Protein AF-A0A6J8EME3-F1 (afdb_monomer)

Radius of gyration: 29.92 Å; Cα contacts (8 Å, |Δi|>4): 140; chains: 1; bounding box: 92×55×67 Å

Mean predicted aligned error: 16.04 Å

Solvent-accessible surface area (backbone atoms only — not comparable to full-atom values): 11624 Å² total; per-residue (Å²): 144,88,86,80,84,73,66,69,69,57,64,60,58,58,58,66,70,72,50,84,81,41,83,41,56,38,30,23,60,84,40,79,46,78,47,43,47,59,43,42,47,61,47,79,86,15,49,56,18,30,46,78,73,58,79,38,86,67,51,58,46,100,86,68,34,40,42,41,97,45,68,35,76,58,42,53,51,56,55,46,24,47,70,69,75,43,95,74,72,64,90,84,68,77,63,54,66,60,45,32,54,51,24,56,72,39,53,33,66,70,55,31,54,54,46,50,52,52,53,54,50,53,53,52,64,69,68,52,79,79,79,81,80,71,94,82,85,80,90,78,85,90,87,87,88,81,90,79,90,87,87,86,88,79,91,83,88,77,72,54,102,81,69,61,84,85,77,81,88,77,81,83,86,87,82,86,133

Nearest PDB structures (foldseek):
  6ocr-assembly2_H  TM=9.524E-01  e=7.075E-11  Homo sapiens
  6m8r-assembly2_D  TM=9.315E-01  e=9.733E-11  Homo sapiens
  4yy8-assembly2_B  TM=9.183E-01 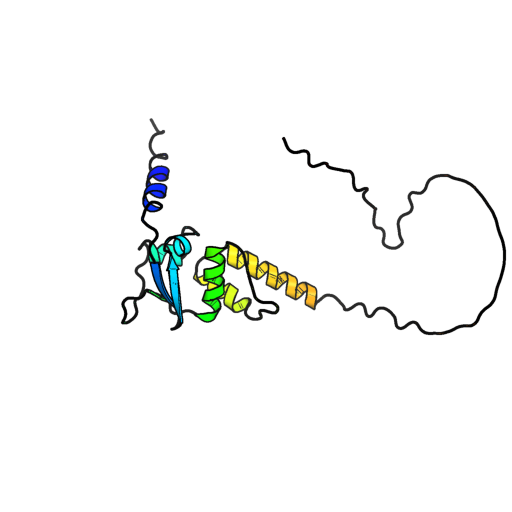 e=3.464E-09  Plasmodium falciparum
  4zgc-assembly1_B  TM=9.116E-01  e=1.410E-08  Plasmodium falciparum
  8i79-assembly1_I  TM=8.525E-01  e=5.700E-07  Mus musculus

Sequence (177 aa):
MFAIHVEINKCNIWREMVMADRVVKLNVGGVLYTTSKSTLTSIPQCYLCQLVTGAIRPLRDERGTIFIDRDGHVFRYVLNYLRSKKLTLPQGYKELAMLKEEAEYYDLCQLVFNVEKVLKSRRRNRNKPRNKGGQNQRVAPSNALSRSLGSDMNSLALCDENGSVIFEDDSSDYFYD

InterPro domains:
  IPR000210 BTB/POZ domain [SM00225] (22-123)
  IPR003131 Potassium channel tetramerisation-type BTB domain [PF02214] (24-111)
  IPR011333 SKP1/BTB/POZ domain superfamily [G3DSA:3.30.710.10] (17-125)
  IPR011333 SKP1/BTB/POZ domain superfamily [SSF54695] (22-124)

pLDDT: mean 77.11, std 23.2, range [34.81, 98.5]

Structure (mmCIF, N/CA/C/O backbone):
data_AF-A0A6J8EME3-F1
#
_entry.id   AF-A0A6J8EME3-F1
#
loop_
_atom_site.group_PDB
_atom_site.id
_atom_site.type_symbol
_atom_site.label_atom_id
_atom_site.label_alt_id
_atom_site.label_comp_id
_atom_site.label_asym_id
_atom_site.label_entity_id
_atom_site.label_seq_id
_atom_site.pdbx_PDB_ins_code
_atom_site.Cartn_x
_atom_site.Cartn_y
_atom_site.Cartn_z
_atom_site.occupancy
_atom_site.B_iso_or_equiv
_atom_site.auth_seq_id
_atom_site.auth_comp_id
_atom_site.auth_asym_id
_atom_site.auth_atom_id
_atom_site.pdbx_PDB_model_num
ATOM 1 N N . MET A 1 1 ? 39.614 19.532 8.778 1.00 44.75 1 MET A N 1
ATOM 2 C CA . MET A 1 1 ? 39.352 19.099 7.387 1.00 44.75 1 MET A CA 1
ATOM 3 C C . MET A 1 1 ? 38.244 18.032 7.368 1.00 44.75 1 MET A C 1
ATOM 5 O O . MET A 1 1 ? 38.469 16.925 6.914 1.00 44.75 1 MET A O 1
ATOM 9 N N . PHE A 1 2 ? 37.047 18.343 7.890 1.00 47.44 2 PHE A N 1
ATOM 10 C CA . PHE A 1 2 ? 35.903 17.409 7.956 1.00 47.44 2 PHE A CA 1
ATOM 11 C C . PHE A 1 2 ? 34.578 18.168 7.791 1.00 47.44 2 PHE A C 1
ATOM 13 O O . PHE A 1 2 ? 33.774 18.243 8.712 1.00 47.44 2 PHE A O 1
ATOM 20 N N . ALA A 1 3 ? 34.369 18.793 6.632 1.00 48.81 3 ALA A N 1
ATOM 21 C CA . ALA A 1 3 ? 33.120 19.505 6.343 1.00 48.81 3 ALA A CA 1
ATOM 22 C C . ALA A 1 3 ? 32.701 19.409 4.866 1.00 48.81 3 ALA A C 1
ATOM 24 O O . ALA A 1 3 ? 32.118 20.341 4.334 1.00 48.81 3 ALA A O 1
ATOM 25 N N . ILE A 1 4 ? 33.023 18.304 4.177 1.00 48.56 4 ILE A N 1
ATOM 26 C CA . ILE A 1 4 ? 32.677 18.145 2.747 1.00 48.56 4 ILE A CA 1
ATOM 27 C C . ILE A 1 4 ? 32.015 16.800 2.413 1.00 48.56 4 ILE A C 1
ATOM 29 O O . ILE A 1 4 ? 31.859 16.464 1.246 1.00 48.56 4 ILE A O 1
ATOM 33 N N . HIS A 1 5 ? 31.608 16.009 3.414 1.00 43.91 5 HIS A N 1
ATOM 34 C CA . HIS A 1 5 ? 31.104 14.646 3.169 1.00 43.91 5 HIS A CA 1
ATOM 35 C C . HIS A 1 5 ? 29.620 14.413 3.494 1.00 43.91 5 HIS A C 1
ATOM 37 O O . HIS A 1 5 ? 29.153 13.284 3.401 1.00 43.91 5 HIS A O 1
ATOM 43 N N . VAL A 1 6 ? 28.852 15.455 3.843 1.00 48.75 6 VAL A N 1
ATOM 44 C CA . VAL A 1 6 ? 27.413 15.311 4.174 1.00 48.75 6 VAL A CA 1
ATOM 45 C C . VAL A 1 6 ? 26.489 16.008 3.162 1.00 48.75 6 VAL A C 1
ATOM 47 O O . VAL A 1 6 ? 25.288 15.754 3.137 1.00 48.75 6 VAL A O 1
ATOM 50 N N . GLU A 1 7 ? 27.025 16.825 2.252 1.00 47.66 7 GLU A N 1
ATOM 51 C CA . GLU A 1 7 ? 26.202 17.642 1.344 1.00 47.66 7 GLU A CA 1
ATOM 52 C C . GLU A 1 7 ? 25.928 16.978 -0.020 1.00 47.66 7 GLU A C 1
ATOM 54 O O . GLU A 1 7 ? 24.930 17.270 -0.678 1.00 47.66 7 GLU A O 1
ATOM 59 N N . ILE A 1 8 ? 26.734 15.981 -0.402 1.00 49.03 8 ILE A N 1
ATOM 60 C CA . ILE A 1 8 ? 26.589 15.252 -1.677 1.00 49.03 8 ILE A CA 1
ATOM 61 C C . ILE A 1 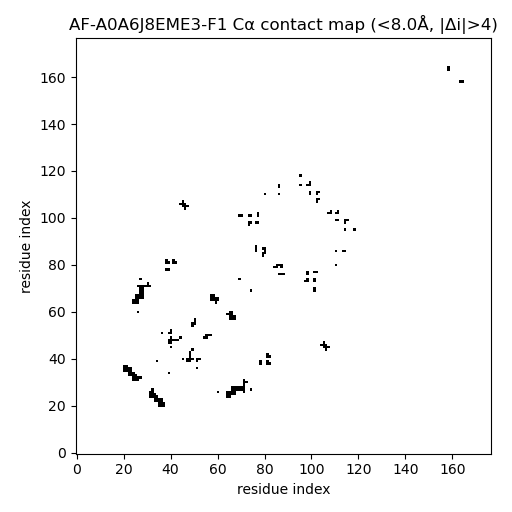8 ? 25.363 14.310 -1.666 1.00 49.03 8 ILE A C 1
ATOM 63 O O . ILE A 1 8 ? 24.787 14.020 -2.716 1.00 49.03 8 ILE A O 1
ATOM 67 N N . ASN A 1 9 ? 24.876 13.905 -0.487 1.00 49.88 9 ASN A N 1
ATOM 68 C CA . ASN A 1 9 ? 23.737 12.985 -0.371 1.00 49.88 9 ASN A CA 1
ATOM 69 C C . ASN A 1 9 ? 22.363 13.654 -0.505 1.00 49.88 9 ASN A C 1
ATOM 71 O O . ASN A 1 9 ? 21.383 12.953 -0.738 1.00 49.88 9 ASN A O 1
ATOM 75 N N . LYS A 1 10 ? 22.255 14.987 -0.408 1.00 49.38 10 LYS A N 1
ATOM 76 C CA . LYS A 1 10 ? 20.975 15.668 -0.666 1.00 49.38 10 LYS A CA 1
ATOM 77 C C . LYS A 1 10 ? 20.725 15.820 -2.168 1.00 49.38 10 LYS A C 1
ATOM 79 O O . LYS A 1 10 ? 19.632 15.504 -2.619 1.00 49.38 10 LYS A O 1
ATOM 84 N N . CYS A 1 11 ? 21.727 16.205 -2.961 1.00 45.84 11 CYS A N 1
ATOM 85 C CA . CYS A 1 11 ? 21.552 16.493 -4.395 1.00 45.84 11 CYS A CA 1
ATOM 86 C C . CYS A 1 11 ? 21.270 15.264 -5.281 1.00 45.84 11 CYS A C 1
ATOM 88 O O . CYS A 1 11 ? 20.648 15.411 -6.334 1.00 45.84 11 CYS A O 1
ATOM 90 N N . ASN A 1 12 ? 21.658 14.055 -4.864 1.00 48.81 12 ASN A N 1
ATOM 91 C CA . ASN A 1 12 ? 21.367 12.831 -5.624 1.00 48.81 12 ASN A CA 1
ATOM 92 C C . ASN A 1 12 ? 19.961 12.264 -5.364 1.00 48.81 12 ASN A C 1
ATOM 94 O O . ASN A 1 12 ? 19.427 11.575 -6.227 1.00 48.81 12 ASN A O 1
ATOM 98 N N . ILE A 1 13 ? 19.321 12.612 -4.240 1.00 55.09 13 ILE A N 1
ATOM 99 C CA . ILE A 1 13 ? 17.943 12.189 -3.934 1.00 55.09 13 ILE A CA 1
ATOM 100 C C . ILE A 1 13 ? 16.937 12.954 -4.810 1.00 55.09 13 ILE A C 1
ATOM 102 O O . ILE A 1 13 ? 16.020 12.357 -5.372 1.00 55.09 13 ILE A O 1
ATOM 106 N N . TRP A 1 14 ? 17.141 14.261 -5.014 1.00 50.84 14 TRP A N 1
ATOM 107 C CA . TRP A 1 14 ? 16.269 15.056 -5.890 1.00 50.84 14 TRP A CA 1
ATOM 108 C C . TRP A 1 14 ? 16.436 14.700 -7.374 1.00 50.84 14 TRP A C 1
ATOM 110 O O . TRP A 1 14 ? 15.480 14.811 -8.134 1.00 50.84 14 TRP A O 1
ATOM 120 N N . ARG A 1 15 ? 17.616 14.224 -7.800 1.00 48.94 15 ARG A N 1
ATOM 121 C CA . ARG A 1 15 ? 17.881 13.847 -9.202 1.00 48.94 15 ARG A CA 1
ATOM 122 C C . ARG A 1 15 ? 17.091 12.623 -9.669 1.00 48.94 15 ARG A C 1
ATOM 124 O O . ARG A 1 15 ? 16.778 12.530 -10.850 1.00 48.94 15 ARG A O 1
ATOM 131 N N . GLU A 1 16 ? 16.723 11.721 -8.763 1.00 51.88 16 GLU A N 1
ATOM 132 C CA . GLU A 1 16 ? 15.891 10.557 -9.094 1.00 51.88 16 GLU A CA 1
ATOM 133 C C . GLU A 1 16 ? 14.382 10.876 -9.067 1.00 51.88 16 GLU A C 1
ATOM 135 O O . GLU A 1 16 ? 13.588 10.212 -9.739 1.00 51.88 16 GLU A O 1
ATOM 140 N N . MET A 1 17 ? 13.989 11.942 -8.356 1.00 53.59 17 MET A N 1
ATOM 141 C CA . MET A 1 17 ? 12.617 12.473 -8.321 1.00 53.59 17 MET A CA 1
ATOM 142 C C . MET A 1 17 ? 12.236 13.264 -9.587 1.00 53.59 17 MET A C 1
ATOM 144 O O . MET A 1 17 ? 11.051 13.504 -9.802 1.00 53.59 17 MET A O 1
ATOM 148 N N . VAL A 1 18 ? 13.199 13.611 -10.454 1.00 54.97 18 VAL A N 1
ATOM 149 C CA . VAL A 1 18 ? 12.972 14.257 -11.767 1.00 54.97 18 VAL A CA 1
ATOM 150 C C . VAL A 1 18 ? 13.111 13.239 -12.911 1.00 54.97 18 VAL A C 1
ATOM 152 O O . VAL A 1 18 ? 13.702 13.502 -13.952 1.00 54.97 18 VAL A O 1
ATOM 155 N N . MET A 1 19 ? 12.586 12.030 -12.724 1.00 57.00 19 MET A N 1
ATOM 156 C CA . MET A 1 19 ? 12.278 11.140 -13.846 1.00 57.00 19 MET A CA 1
ATOM 157 C C . MET A 1 19 ? 10.804 11.313 -14.190 1.00 57.00 19 MET A C 1
ATOM 159 O O . MET A 1 19 ? 9.977 11.413 -13.284 1.00 57.00 19 MET A O 1
ATOM 163 N N . ALA A 1 20 ? 10.476 11.341 -15.486 1.00 65.88 20 ALA A N 1
ATOM 164 C CA . ALA A 1 20 ? 9.092 11.386 -15.947 1.00 65.88 20 ALA A CA 1
ATOM 165 C C . ALA A 1 20 ? 8.269 10.325 -15.203 1.00 65.88 20 ALA A C 1
ATOM 167 O O . ALA A 1 20 ? 8.634 9.143 -15.180 1.00 65.88 20 ALA A O 1
ATOM 168 N N . ASP A 1 21 ? 7.198 10.766 -14.542 1.00 86.31 21 ASP A N 1
ATOM 169 C CA . ASP A 1 21 ? 6.367 9.870 -13.756 1.00 86.31 21 ASP A CA 1
ATOM 170 C C . ASP A 1 21 ? 5.757 8.822 -14.686 1.00 86.31 21 ASP A C 1
ATOM 172 O O . ASP A 1 21 ? 5.055 9.141 -15.647 1.00 86.31 21 ASP A O 1
ATOM 176 N N . ARG A 1 22 ? 6.092 7.555 -14.442 1.00 92.00 22 ARG A N 1
ATOM 177 C CA . ARG A 1 22 ? 5.717 6.450 -15.325 1.00 92.00 22 ARG A CA 1
ATOM 178 C C . ARG A 1 22 ? 4.588 5.642 -14.724 1.00 92.00 22 ARG A C 1
ATOM 180 O O . ARG A 1 22 ? 4.547 5.409 -13.514 1.00 92.00 22 ARG A O 1
ATOM 187 N N . VAL A 1 23 ? 3.718 5.148 -15.594 1.00 96.06 23 VAL A N 1
ATOM 188 C CA . VAL A 1 23 ? 2.668 4.207 -15.214 1.00 96.06 23 VAL A CA 1
ATOM 189 C C . VAL A 1 23 ? 3.295 2.860 -14.850 1.00 96.06 23 VAL A C 1
ATOM 191 O O . VAL A 1 23 ? 4.135 2.324 -15.572 1.00 96.06 23 VAL A O 1
ATOM 194 N N . VAL A 1 24 ? 2.870 2.309 -13.718 1.00 96.50 24 VAL A N 1
ATOM 195 C CA . VAL A 1 24 ? 3.261 1.009 -13.178 1.00 96.50 24 VAL A CA 1
ATOM 196 C C . VAL A 1 24 ? 2.007 0.155 -13.030 1.00 96.50 24 VAL A C 1
ATOM 198 O O . VAL A 1 24 ? 0.993 0.598 -12.483 1.00 96.50 24 VAL A O 1
ATOM 201 N N . LYS A 1 25 ? 2.088 -1.085 -13.514 1.00 97.69 25 LYS A N 1
ATOM 202 C CA . LYS A 1 25 ? 1.057 -2.107 -13.334 1.00 97.69 25 LYS A CA 1
ATOM 203 C C . LYS A 1 25 ? 1.486 -3.067 -12.228 1.00 97.69 25 LYS A C 1
ATOM 205 O O . LYS A 1 25 ? 2.653 -3.463 -12.183 1.00 97.69 25 LYS A O 1
ATOM 210 N N . LEU A 1 26 ? 0.544 -3.429 -11.366 1.00 98.25 26 LEU A N 1
ATOM 211 C CA . LEU A 1 26 ? 0.718 -4.382 -10.274 1.00 98.25 26 LEU A CA 1
ATOM 212 C C . LEU A 1 26 ? -0.364 -5.459 -10.380 1.00 98.25 26 LEU A C 1
ATOM 214 O O . LEU A 1 26 ? -1.513 -5.150 -10.692 1.00 98.25 26 LEU A O 1
ATOM 218 N N . ASN A 1 27 ? -0.005 -6.697 -10.084 1.00 98.38 27 ASN A N 1
ATOM 219 C CA . ASN A 1 27 ? -0.909 -7.820 -9.907 1.00 98.38 27 ASN A CA 1
ATOM 220 C C . ASN A 1 27 ? -0.813 -8.260 -8.441 1.00 98.38 27 ASN A C 1
ATOM 222 O O . ASN A 1 27 ? 0.219 -8.778 -8.025 1.00 98.38 27 ASN A O 1
ATOM 226 N N . VAL A 1 28 ? -1.851 -7.989 -7.650 1.00 98.44 28 VAL A N 1
ATOM 227 C CA . VAL A 1 28 ? -1.878 -8.258 -6.205 1.00 98.44 28 VAL A CA 1
ATOM 228 C C . VAL A 1 28 ? -2.893 -9.364 -5.937 1.00 98.44 28 VAL A C 1
ATOM 230 O O . VAL A 1 28 ? -4.097 -9.118 -6.011 1.00 98.44 28 VAL A O 1
ATOM 233 N N . GLY A 1 29 ? -2.416 -10.592 -5.725 1.00 97.06 29 GLY A N 1
ATOM 234 C CA . GLY A 1 29 ? -3.268 -11.767 -5.504 1.00 97.06 29 GLY A CA 1
ATOM 235 C C . GLY A 1 29 ? -4.278 -12.023 -6.630 1.00 97.06 29 GLY A C 1
ATOM 236 O O . GLY A 1 29 ? -5.393 -12.461 -6.367 1.00 97.06 29 GLY A O 1
ATOM 237 N N . GLY A 1 30 ? -3.935 -11.673 -7.876 1.00 96.38 30 GLY A N 1
ATOM 238 C CA . GLY A 1 30 ? -4.822 -11.771 -9.043 1.00 96.38 30 GLY A CA 1
ATOM 239 C C . GLY A 1 30 ? -5.597 -10.489 -9.375 1.00 96.38 30 GLY A C 1
ATOM 240 O O . GLY A 1 30 ? -6.168 -10.388 -10.462 1.00 96.38 30 GLY A O 1
ATOM 241 N N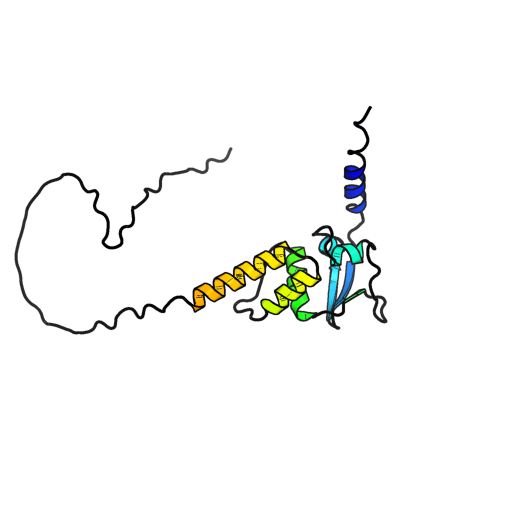 . VAL A 1 31 ? -5.603 -9.482 -8.494 1.00 98.12 31 VAL A N 1
ATOM 242 C CA . VAL A 1 31 ? -6.260 -8.191 -8.747 1.00 98.12 31 VAL A CA 1
ATOM 243 C C . VAL A 1 31 ? -5.283 -7.227 -9.414 1.00 98.12 31 VAL A C 1
ATOM 245 O O . VAL A 1 31 ? -4.225 -6.903 -8.872 1.00 98.12 31 VAL A O 1
ATOM 248 N N . LEU A 1 32 ? -5.654 -6.730 -10.594 1.00 98.12 32 LEU A N 1
ATOM 249 C CA . LEU A 1 32 ? -4.823 -5.806 -11.360 1.00 98.12 32 LEU A CA 1
ATOM 250 C C . LEU A 1 32 ? -5.023 -4.357 -10.914 1.00 98.12 32 LEU A C 1
ATOM 252 O O . LEU A 1 32 ? -6.130 -3.821 -10.927 1.00 98.12 32 LEU A O 1
ATOM 256 N N . TYR A 1 33 ? -3.912 -3.694 -10.618 1.00 98.50 33 TYR A N 1
ATOM 257 C CA . TYR A 1 33 ? -3.841 -2.280 -10.292 1.00 98.50 33 TYR A CA 1
ATOM 258 C C . TYR A 1 33 ? -2.959 -1.539 -11.286 1.00 98.50 33 TYR A C 1
ATOM 260 O O . TYR A 1 33 ? -1.931 -2.034 -11.743 1.00 98.50 33 TYR A O 1
ATOM 268 N N . THR A 1 34 ? -3.353 -0.307 -11.594 1.00 97.88 34 THR A N 1
ATOM 269 C CA . THR A 1 34 ? -2.551 0.630 -12.382 1.00 97.88 34 THR A CA 1
ATOM 270 C C . THR A 1 34 ? -2.381 1.912 -11.580 1.00 97.88 34 THR A C 1
ATOM 272 O O . THR A 1 34 ? -3.343 2.451 -11.028 1.00 97.88 34 THR A O 1
ATOM 275 N N . THR A 1 35 ? -1.144 2.380 -11.461 1.00 97.62 35 THR A N 1
ATOM 276 C CA . THR A 1 35 ? -0.798 3.590 -10.709 1.00 97.62 35 THR A CA 1
ATOM 277 C C . THR A 1 35 ? 0.483 4.213 -11.259 1.00 97.62 35 THR A C 1
ATOM 279 O O . THR A 1 35 ? 1.029 3.727 -12.244 1.00 97.62 35 THR A O 1
ATOM 282 N N . SER A 1 36 ? 0.968 5.291 -10.654 1.00 96.75 36 SER A N 1
ATOM 283 C CA . SER A 1 36 ? 2.227 5.935 -11.021 1.00 96.75 36 SER A CA 1
ATOM 284 C C . SER A 1 36 ? 3.400 5.494 -10.136 1.00 96.75 36 SER A C 1
ATOM 286 O O . SER A 1 36 ? 3.198 5.090 -8.983 1.00 96.75 36 SER A O 1
ATOM 288 N N . LYS A 1 37 ? 4.638 5.601 -10.645 1.00 95.19 37 LYS A N 1
ATOM 289 C CA . LYS A 1 37 ? 5.856 5.391 -9.839 1.00 95.19 37 LYS A CA 1
ATOM 290 C C . LYS A 1 37 ? 5.862 6.357 -8.655 1.00 95.19 37 LYS A C 1
ATOM 292 O O . LYS A 1 37 ? 6.099 5.906 -7.540 1.00 95.19 37 LYS A O 1
ATOM 297 N N . SER A 1 38 ? 5.506 7.625 -8.879 1.00 95.12 38 SER A N 1
ATOM 298 C CA . SER A 1 38 ? 5.423 8.651 -7.831 1.00 95.12 38 SER A CA 1
ATOM 299 C C . SER A 1 38 ? 4.520 8.246 -6.664 1.00 95.12 38 SER A C 1
ATOM 301 O O . SER A 1 38 ? 4.875 8.466 -5.508 1.00 95.12 38 SER A O 1
ATOM 303 N N . THR A 1 39 ? 3.391 7.581 -6.936 1.00 96.50 39 THR A N 1
ATOM 304 C CA . THR A 1 39 ? 2.487 7.081 -5.890 1.00 96.50 39 THR A CA 1
ATOM 305 C C . THR A 1 39 ? 3.160 5.991 -5.058 1.00 96.50 39 THR A C 1
ATOM 307 O O . THR A 1 39 ? 3.085 6.019 -3.831 1.00 96.50 39 THR A O 1
ATOM 310 N N . LEU A 1 40 ? 3.839 5.037 -5.698 1.00 96.69 40 LEU A N 1
ATOM 311 C CA . LEU A 1 40 ? 4.488 3.914 -5.011 1.00 96.69 40 LEU A CA 1
ATOM 312 C C . LEU A 1 40 ? 5.750 4.339 -4.250 1.00 96.69 40 LEU A C 1
ATOM 314 O O . LEU A 1 40 ? 6.072 3.744 -3.228 1.00 96.69 40 LEU A O 1
ATOM 318 N N . THR A 1 41 ? 6.420 5.404 -4.691 1.00 95.31 41 THR A N 1
ATOM 319 C CA . THR A 1 41 ? 7.572 6.009 -4.001 1.00 95.31 41 THR A CA 1
ATOM 320 C C . THR A 1 41 ? 7.186 7.151 -3.064 1.00 95.31 41 THR A C 1
ATOM 322 O O . THR A 1 41 ? 8.056 7.793 -2.484 1.00 95.31 41 THR A O 1
ATOM 325 N N . SER A 1 42 ? 5.891 7.431 -2.902 1.00 94.38 42 SER A N 1
ATOM 326 C CA . SER A 1 42 ? 5.400 8.562 -2.107 1.00 94.38 42 SER A CA 1
ATOM 327 C C . SER A 1 42 ? 5.675 8.424 -0.607 1.00 94.38 42 SER A C 1
ATOM 329 O O . SER A 1 42 ? 5.451 9.372 0.146 1.00 94.38 42 SER A O 1
ATOM 331 N N . ILE A 1 43 ? 6.066 7.234 -0.151 1.00 93.25 43 ILE A N 1
ATOM 332 C CA . ILE A 1 43 ? 6.607 6.982 1.182 1.00 93.25 43 ILE A CA 1
ATOM 333 C C . ILE A 1 43 ? 7.979 6.341 0.967 1.00 93.25 43 ILE A C 1
ATOM 335 O O . ILE A 1 43 ? 8.058 5.284 0.332 1.00 93.25 43 ILE A O 1
ATOM 339 N N . PRO A 1 44 ? 9.065 6.974 1.439 1.00 91.81 44 PRO A N 1
ATOM 340 C CA . PRO A 1 44 ? 10.401 6.431 1.262 1.00 91.81 44 PRO A CA 1
ATOM 341 C C . PRO A 1 44 ? 10.535 5.110 2.021 1.00 91.81 44 PRO A C 1
ATOM 343 O O . PRO A 1 44 ? 9.902 4.918 3.055 1.00 91.81 44 PRO A O 1
ATOM 346 N N . GLN A 1 45 ? 11.368 4.212 1.495 1.00 89.44 45 GLN A N 1
ATOM 347 C CA . GLN A 1 45 ? 11.748 2.941 2.128 1.00 89.44 45 GLN A CA 1
ATOM 348 C C . GLN A 1 45 ? 10.619 1.926 2.377 1.00 89.44 45 GLN A C 1
ATOM 350 O O . GLN A 1 45 ? 10.928 0.801 2.753 1.00 89.44 45 GLN A O 1
ATOM 355 N N . CYS A 1 46 ? 9.349 2.239 2.102 1.00 95.44 46 CYS A N 1
ATOM 356 C CA . CYS A 1 46 ? 8.294 1.225 2.133 1.00 95.44 46 CYS A CA 1
ATOM 357 C C . CYS A 1 46 ? 8.546 0.132 1.079 1.00 95.44 46 CYS A C 1
ATOM 359 O O . CYS A 1 46 ? 9.192 0.382 0.054 1.00 95.44 46 CYS A O 1
ATOM 361 N N . TYR A 1 47 ? 8.002 -1.066 1.291 1.00 97.00 47 TYR A N 1
ATOM 362 C CA . TYR A 1 47 ? 8.199 -2.212 0.397 1.00 97.00 47 TYR A CA 1
ATOM 363 C C . TYR A 1 47 ? 7.897 -1.878 -1.074 1.00 97.00 47 TYR A C 1
ATOM 365 O O . TYR A 1 47 ? 8.693 -2.149 -1.973 1.00 97.00 47 TYR A O 1
ATOM 373 N N . LEU A 1 48 ? 6.775 -1.195 -1.328 1.00 97.12 48 LEU A N 1
ATOM 374 C CA . LEU A 1 48 ? 6.353 -0.814 -2.681 1.00 97.12 48 LEU A CA 1
ATOM 375 C C . LEU A 1 48 ? 7.330 0.153 -3.357 1.00 97.12 48 LEU A C 1
ATOM 377 O O . LEU A 1 48 ? 7.546 0.054 -4.565 1.00 97.12 48 LEU A O 1
ATOM 381 N N . CYS A 1 49 ? 7.941 1.055 -2.586 1.00 95.38 49 CYS A N 1
ATOM 382 C CA . CYS A 1 49 ? 8.991 1.942 -3.070 1.00 95.38 49 CYS A CA 1
ATOM 383 C C . CYS A 1 49 ? 10.208 1.119 -3.506 1.00 95.38 49 CYS A C 1
ATOM 385 O O . CYS A 1 49 ? 10.673 1.268 -4.635 1.00 95.38 49 CYS A O 1
ATOM 387 N N . GLN A 1 50 ? 10.650 0.179 -2.665 1.00 95.38 50 GLN A N 1
ATOM 388 C CA . GLN A 1 50 ? 11.793 -0.693 -2.949 1.00 95.38 50 GLN A CA 1
ATOM 389 C C . GLN A 1 50 ? 11.593 -1.551 -4.210 1.00 95.38 50 GLN A C 1
ATOM 391 O O . GLN A 1 50 ? 12.538 -1.740 -4.982 1.00 95.38 50 GLN A O 1
ATOM 396 N N . LEU A 1 51 ? 10.364 -2.017 -4.471 1.00 95.12 51 LEU A N 1
ATOM 397 C CA . LEU A 1 51 ? 10.037 -2.764 -5.691 1.00 95.12 51 LEU A CA 1
ATOM 398 C C . LEU A 1 51 ? 10.212 -1.930 -6.968 1.00 95.12 51 LEU A C 1
ATOM 400 O O . LEU A 1 51 ? 10.661 -2.448 -7.991 1.00 95.12 51 LEU A O 1
ATOM 404 N N . VAL A 1 52 ? 9.837 -0.646 -6.944 1.00 93.94 52 VAL A N 1
ATOM 405 C CA . VAL A 1 52 ? 9.849 0.207 -8.148 1.00 93.94 52 VAL A CA 1
ATOM 406 C C . VAL A 1 52 ? 11.139 0.998 -8.341 1.00 93.94 52 VAL A C 1
ATOM 408 O O . VAL A 1 52 ? 11.395 1.466 -9.458 1.00 93.94 52 VAL A O 1
ATOM 411 N N . THR A 1 53 ? 11.941 1.156 -7.286 1.00 91.25 53 THR A N 1
ATOM 412 C CA . THR A 1 53 ? 13.318 1.669 -7.354 1.00 91.25 53 THR A CA 1
ATOM 413 C C . THR A 1 53 ? 14.321 0.572 -7.707 1.00 91.25 53 THR A C 1
ATOM 415 O O . THR A 1 53 ? 15.427 0.877 -8.133 1.00 91.25 53 THR A O 1
ATOM 418 N N . GLY A 1 54 ? 13.926 -0.702 -7.606 1.00 90.81 54 GLY A N 1
ATOM 419 C CA . GLY A 1 54 ? 14.779 -1.845 -7.928 1.00 90.81 54 GLY A CA 1
ATOM 420 C C . GLY A 1 54 ? 15.715 -2.257 -6.792 1.00 90.81 54 GLY A C 1
ATOM 421 O O . GLY A 1 54 ? 16.601 -3.078 -7.017 1.00 90.81 54 GLY A O 1
ATOM 422 N N . ALA A 1 55 ? 15.506 -1.728 -5.582 1.00 91.62 55 ALA A N 1
ATOM 423 C CA . ALA A 1 55 ? 16.209 -2.177 -4.381 1.00 91.62 55 ALA A CA 1
ATOM 424 C C . ALA A 1 55 ? 15.899 -3.651 -4.062 1.00 91.62 55 ALA A C 1
ATOM 426 O O . ALA A 1 55 ? 16.770 -4.386 -3.604 1.00 91.62 55 ALA A O 1
ATOM 427 N N . ILE A 1 56 ? 14.677 -4.097 -4.369 1.00 93.38 56 ILE A N 1
ATOM 428 C CA . ILE A 1 56 ? 14.258 -5.500 -4.305 1.00 93.38 56 ILE A CA 1
ATOM 429 C C . ILE A 1 56 ? 13.842 -5.947 -5.707 1.00 93.38 56 ILE A C 1
ATOM 431 O O . ILE A 1 56 ? 13.165 -5.211 -6.428 1.00 93.38 56 ILE A O 1
ATOM 435 N N . ARG A 1 57 ? 14.220 -7.169 -6.103 1.00 94.06 57 ARG A N 1
ATOM 436 C CA . ARG A 1 57 ? 13.757 -7.772 -7.361 1.00 94.06 57 ARG A CA 1
ATOM 437 C C . ARG A 1 57 ? 12.321 -8.301 -7.190 1.00 94.06 57 ARG A C 1
ATOM 439 O O . ARG A 1 57 ? 12.140 -9.237 -6.414 1.00 94.06 57 ARG A O 1
ATOM 446 N N . PRO A 1 58 ? 11.311 -7.748 -7.893 1.00 95.00 58 PRO A N 1
ATOM 447 C CA . PRO A 1 58 ? 9.938 -8.237 -7.803 1.00 95.00 58 PRO A CA 1
ATOM 448 C C . PRO A 1 58 ? 9.761 -9.565 -8.545 1.00 95.00 58 PRO A C 1
ATOM 450 O O . PRO A 1 58 ? 10.380 -9.783 -9.592 1.00 95.00 58 PRO A O 1
ATOM 453 N N . LEU A 1 59 ? 8.828 -10.391 -8.068 1.00 96.38 59 LEU A N 1
ATOM 454 C CA . LEU A 1 59 ? 8.223 -11.428 -8.902 1.00 96.38 59 LEU A CA 1
ATOM 455 C C . LEU A 1 59 ? 7.421 -10.774 -10.030 1.00 96.38 59 LEU A C 1
ATOM 457 O O . LEU A 1 59 ? 6.938 -9.644 -9.903 1.00 96.38 59 LEU A O 1
ATOM 461 N N . ARG A 1 60 ? 7.288 -11.480 -11.151 1.00 96.69 60 ARG A N 1
ATOM 462 C CA . ARG A 1 60 ? 6.493 -11.028 -12.292 1.00 96.69 60 ARG A CA 1
ATOM 463 C C . ARG A 1 60 ? 5.553 -12.130 -12.742 1.00 96.69 60 ARG A C 1
ATOM 465 O O . ARG A 1 60 ? 5.929 -13.296 -12.706 1.00 96.69 60 ARG A O 1
ATOM 472 N N . ASP A 1 61 ? 4.354 -11.743 -13.154 1.00 94.69 61 ASP A N 1
ATOM 473 C CA . ASP A 1 61 ? 3.415 -12.662 -13.793 1.00 94.69 61 ASP A CA 1
ATOM 474 C C . ASP A 1 61 ? 3.794 -12.932 -15.261 1.00 94.69 61 ASP A C 1
ATOM 476 O O . ASP A 1 61 ? 4.747 -12.359 -15.797 1.00 94.69 61 ASP A O 1
ATOM 480 N N . GLU A 1 62 ? 3.020 -13.785 -15.934 1.00 94.19 62 GLU A N 1
ATOM 481 C CA . GLU A 1 62 ? 3.205 -14.149 -17.350 1.00 94.19 62 GLU A CA 1
ATOM 482 C C . GLU A 1 62 ? 3.200 -12.940 -18.302 1.00 94.19 62 GLU A C 1
ATOM 484 O O . GLU A 1 62 ? 3.729 -13.005 -19.409 1.00 94.19 62 GLU A O 1
ATOM 489 N N . ARG A 1 63 ? 2.620 -11.812 -17.875 1.00 93.12 63 ARG A N 1
ATOM 490 C CA . ARG A 1 63 ? 2.539 -10.563 -18.645 1.00 93.12 63 ARG A CA 1
ATOM 491 C C . ARG A 1 63 ? 3.687 -9.604 -18.323 1.00 93.12 63 ARG A C 1
ATOM 493 O O . ARG A 1 63 ? 3.694 -8.473 -18.808 1.00 93.12 63 ARG A O 1
ATOM 500 N N . GLY A 1 64 ? 4.633 -10.015 -17.478 1.00 94.56 64 GLY A N 1
ATOM 501 C CA . GLY A 1 64 ? 5.738 -9.187 -17.003 1.00 94.56 64 GLY A CA 1
ATOM 502 C C . GLY A 1 64 ? 5.328 -8.130 -15.970 1.00 94.56 64 GLY A C 1
ATOM 503 O O . GLY A 1 64 ? 6.142 -7.262 -15.632 1.00 94.56 64 GLY A O 1
ATOM 504 N N . THR A 1 65 ? 4.097 -8.179 -15.457 1.00 96.19 65 THR A N 1
ATOM 505 C CA . THR A 1 65 ? 3.578 -7.249 -14.444 1.00 96.19 65 THR A CA 1
ATOM 506 C C . THR A 1 65 ? 4.147 -7.615 -13.080 1.00 96.19 65 THR A C 1
ATOM 508 O O . THR A 1 65 ? 4.300 -8.794 -12.787 1.00 96.19 65 THR A O 1
ATOM 511 N N . ILE A 1 66 ? 4.464 -6.625 -12.237 1.00 97.75 66 ILE A N 1
ATOM 512 C CA . ILE A 1 66 ? 4.933 -6.887 -10.866 1.00 97.75 66 ILE A CA 1
ATOM 513 C C . ILE A 1 66 ? 3.854 -7.674 -10.123 1.00 97.75 66 ILE A C 1
ATOM 515 O O . ILE A 1 66 ? 2.725 -7.198 -10.018 1.00 97.75 66 ILE A O 1
ATOM 519 N N . PHE A 1 67 ? 4.213 -8.845 -9.609 1.00 98.25 67 PHE A N 1
ATOM 520 C CA . PHE A 1 67 ? 3.320 -9.722 -8.868 1.00 98.25 67 PHE A CA 1
ATOM 521 C C . PHE A 1 67 ? 3.597 -9.639 -7.366 1.00 98.25 67 PHE A C 1
ATOM 523 O O . PHE A 1 67 ? 4.750 -9.666 -6.933 1.00 98.25 67 PHE A O 1
ATOM 530 N N . ILE A 1 68 ? 2.526 -9.536 -6.585 1.00 98.19 68 ILE A N 1
ATOM 531 C CA . ILE A 1 68 ? 2.538 -9.497 -5.127 1.00 98.19 68 ILE A CA 1
ATOM 532 C C . ILE A 1 68 ? 1.524 -10.529 -4.633 1.00 98.19 68 ILE A C 1
ATOM 534 O O . ILE A 1 68 ? 0.335 -10.428 -4.930 1.00 98.19 68 ILE A O 1
ATOM 538 N N . ASP A 1 69 ? 1.990 -11.498 -3.854 1.00 97.56 69 ASP A N 1
ATOM 539 C CA . ASP A 1 69 ? 1.161 -12.572 -3.303 1.00 97.56 69 ASP A CA 1
ATOM 540 C C . ASP A 1 69 ? 0.450 -12.120 -2.014 1.00 97.56 69 ASP A C 1
ATOM 542 O O . ASP A 1 69 ? 0.805 -12.527 -0.909 1.00 97.56 69 ASP A O 1
ATOM 546 N N . ARG A 1 70 ? -0.478 -11.161 -2.147 1.00 98.25 70 ARG A N 1
ATOM 547 C CA . ARG A 1 70 ? -1.241 -10.532 -1.049 1.00 98.25 70 ARG A CA 1
ATOM 548 C C . ARG A 1 70 ? -2.696 -10.281 -1.439 1.00 98.25 70 ARG A C 1
ATOM 550 O O . ARG A 1 70 ? -3.062 -10.417 -2.605 1.00 98.25 70 ARG A O 1
ATOM 557 N N . ASP A 1 71 ? -3.524 -9.872 -0.477 1.00 97.75 71 ASP A N 1
ATOM 558 C CA . ASP A 1 71 ? -4.940 -9.587 -0.715 1.00 97.75 71 ASP A CA 1
ATOM 559 C C . ASP A 1 71 ? -5.137 -8.328 -1.577 1.00 97.75 71 ASP A C 1
ATOM 561 O O . ASP A 1 71 ? -4.970 -7.180 -1.144 1.00 97.75 71 ASP A O 1
ATOM 565 N N . GLY A 1 72 ? -5.552 -8.554 -2.821 1.00 97.44 72 GLY A N 1
ATOM 566 C CA . GLY A 1 72 ? -5.810 -7.491 -3.774 1.00 97.44 72 GLY A CA 1
ATOM 567 C C . GLY A 1 72 ? -6.971 -6.570 -3.399 1.00 97.44 72 GLY A C 1
ATOM 568 O O . GLY A 1 72 ? -6.932 -5.401 -3.764 1.00 97.44 72 GLY A O 1
ATOM 569 N N . HIS A 1 73 ? -7.993 -7.007 -2.663 1.00 97.19 73 HIS A N 1
ATOM 570 C CA . HIS A 1 73 ? -9.135 -6.155 -2.304 1.00 97.19 73 HIS A CA 1
ATOM 571 C C . HIS A 1 73 ? -8.773 -5.165 -1.197 1.00 97.19 73 HIS A C 1
ATOM 573 O O . HIS A 1 73 ? -9.118 -3.978 -1.280 1.00 97.19 73 HIS A O 1
ATOM 579 N N . VAL A 1 74 ? -8.030 -5.625 -0.190 1.00 97.62 74 VAL A N 1
ATOM 580 C CA . VAL A 1 74 ? -7.535 -4.779 0.903 1.00 97.62 74 VAL A CA 1
ATOM 581 C C . VAL A 1 74 ? -6.479 -3.794 0.392 1.00 97.62 74 VAL A C 1
ATOM 583 O O . VAL A 1 74 ? -6.475 -2.625 0.799 1.00 97.62 74 VAL A O 1
ATOM 586 N N . PHE A 1 75 ? -5.659 -4.205 -0.583 1.00 98.38 75 PHE A N 1
ATOM 587 C CA . PHE A 1 75 ? -4.647 -3.353 -1.215 1.00 98.38 75 PHE A CA 1
ATOM 588 C C . PHE A 1 75 ? -5.205 -2.037 -1.773 1.00 98.38 75 PHE A C 1
ATOM 590 O O . PHE A 1 75 ? -4.512 -1.018 -1.777 1.00 98.38 75 PHE A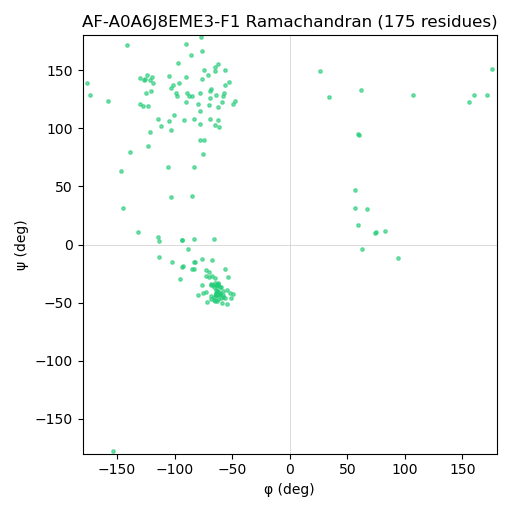 O 1
ATOM 597 N N . ARG A 1 76 ? -6.482 -1.994 -2.175 1.00 97.88 76 ARG A N 1
ATOM 598 C CA . ARG A 1 76 ? -7.142 -0.756 -2.618 1.00 97.88 76 ARG A CA 1
ATOM 599 C C . ARG A 1 76 ? -6.987 0.383 -1.607 1.00 97.88 76 ARG A C 1
ATOM 601 O O . ARG A 1 76 ? -6.751 1.528 -1.995 1.00 97.88 76 ARG A O 1
ATOM 608 N N . TYR A 1 77 ? -7.124 0.085 -0.317 1.00 98.19 77 TYR A N 1
ATOM 609 C CA . TYR A 1 77 ? -7.029 1.087 0.744 1.00 98.19 77 TYR A CA 1
ATOM 610 C C . TYR A 1 77 ? -5.582 1.492 1.014 1.00 98.19 77 TYR A C 1
ATOM 612 O O . TYR A 1 77 ? -5.323 2.671 1.253 1.00 98.19 77 TYR A O 1
ATOM 620 N N . VAL A 1 78 ? -4.643 0.550 0.891 1.00 98.38 78 VAL A N 1
ATOM 621 C CA . VAL A 1 78 ? -3.201 0.830 0.925 1.00 98.38 78 VAL A CA 1
ATOM 622 C C . VAL A 1 78 ? -2.829 1.802 -0.195 1.00 98.38 78 VAL A C 1
ATOM 624 O O . VAL A 1 78 ? -2.237 2.852 0.053 1.00 98.38 78 VAL A O 1
ATOM 627 N N . LEU A 1 79 ? -3.254 1.517 -1.426 1.00 98.31 79 LEU A N 1
ATOM 628 C CA . LEU A 1 79 ? -2.971 2.365 -2.579 1.00 98.31 79 LEU A CA 1
ATOM 629 C C . LEU A 1 79 ? -3.607 3.756 -2.446 1.00 98.31 79 LEU A C 1
ATOM 631 O O . LEU A 1 79 ? -2.978 4.765 -2.764 1.00 98.31 79 LEU A O 1
ATOM 635 N N . ASN A 1 80 ? -4.836 3.838 -1.934 1.00 98.00 80 ASN A N 1
ATOM 636 C CA . ASN A 1 80 ? -5.488 5.120 -1.669 1.00 98.00 80 ASN A CA 1
ATOM 637 C C . ASN A 1 80 ? -4.778 5.923 -0.573 1.00 98.00 80 ASN A C 1
ATOM 639 O O . ASN A 1 80 ? -4.667 7.143 -0.699 1.00 98.00 80 ASN A O 1
ATOM 643 N N . TYR A 1 81 ? -4.254 5.256 0.458 1.00 98.12 81 TYR A N 1
ATOM 644 C CA . TYR A 1 81 ? -3.435 5.903 1.478 1.00 98.12 81 TYR A CA 1
ATOM 645 C C . TYR A 1 81 ? -2.152 6.492 0.880 1.00 98.12 81 TYR A C 1
ATOM 647 O O . TYR A 1 81 ? -1.799 7.625 1.197 1.00 98.12 81 TYR A O 1
ATOM 655 N N . LEU A 1 82 ? -1.483 5.789 -0.039 1.00 97.06 82 LEU A N 1
ATOM 656 C CA . LEU A 1 82 ? -0.297 6.324 -0.719 1.00 97.06 82 LEU A CA 1
ATOM 657 C C . LEU A 1 82 ? -0.597 7.597 -1.522 1.00 97.06 82 LEU A C 1
ATOM 659 O O . LEU A 1 82 ? 0.225 8.515 -1.512 1.00 97.06 82 LEU A O 1
ATOM 663 N N . ARG A 1 83 ? -1.777 7.671 -2.153 1.00 97.00 83 ARG A N 1
ATOM 664 C CA . ARG A 1 83 ? -2.234 8.828 -2.943 1.00 97.00 83 ARG A CA 1
ATOM 665 C C . ARG A 1 83 ? -2.591 10.040 -2.085 1.00 97.00 83 ARG A C 1
ATOM 667 O O . ARG A 1 83 ? -2.167 11.145 -2.391 1.00 97.00 83 ARG A O 1
ATOM 674 N N . SER A 1 84 ? -3.401 9.846 -1.043 1.00 95.88 84 SER A N 1
ATOM 675 C CA . SER A 1 84 ? -4.008 10.951 -0.281 1.00 95.88 84 SER A CA 1
ATOM 676 C C . SER A 1 84 ? -3.330 11.243 1.056 1.00 95.88 84 SER A C 1
ATOM 678 O O . SER A 1 84 ? -3.605 12.275 1.666 1.00 95.88 84 SER A O 1
ATOM 680 N N . LYS A 1 85 ? -2.497 10.316 1.545 1.00 94.69 85 LYS A N 1
ATOM 681 C CA . LYS A 1 85 ? -1.930 10.284 2.906 1.00 94.69 85 LYS A CA 1
ATOM 682 C C . LYS A 1 85 ? -2.973 10.222 4.022 1.00 94.69 85 LYS A C 1
ATOM 684 O O . LYS A 1 85 ? -2.659 10.474 5.184 1.00 94.69 85 LYS A O 1
ATOM 689 N N . LYS A 1 86 ? -4.216 9.857 3.693 1.00 95.56 86 LYS A N 1
ATOM 690 C CA . LYS A 1 86 ? -5.346 9.787 4.626 1.00 95.56 86 LYS A CA 1
ATOM 691 C C . LYS A 1 86 ? -5.932 8.379 4.660 1.00 95.56 86 LYS A C 1
ATOM 693 O O . LYS A 1 86 ? -6.049 7.711 3.634 1.00 95.56 86 LYS A O 1
ATOM 698 N N . LEU A 1 87 ? -6.321 7.929 5.855 1.00 95.62 87 LEU A N 1
ATOM 699 C CA . LEU A 1 87 ? -7.051 6.674 6.036 1.00 95.62 87 LEU A CA 1
ATOM 700 C C . LEU A 1 87 ? -8.527 6.885 5.669 1.00 95.62 87 LEU A C 1
ATOM 702 O O . LEU A 1 87 ? -9.340 7.257 6.514 1.00 95.62 87 LEU A O 1
ATOM 706 N N . THR A 1 88 ? -8.866 6.664 4.400 1.00 93.44 88 THR A N 1
ATOM 707 C CA . THR A 1 88 ? -10.240 6.778 3.892 1.00 93.44 88 THR A CA 1
ATOM 708 C C . THR A 1 88 ? -10.865 5.396 3.759 1.00 93.44 88 THR A C 1
ATOM 710 O O . THR A 1 88 ? -10.471 4.610 2.898 1.00 93.44 88 THR A O 1
ATOM 713 N N . LEU A 1 89 ? -11.854 5.106 4.605 1.00 94.56 89 LEU A N 1
ATOM 714 C CA . LEU A 1 89 ? -12.557 3.825 4.637 1.00 94.56 89 LEU A CA 1
ATOM 715 C C . LEU A 1 89 ? -14.066 4.030 4.458 1.00 94.56 89 LEU A C 1
ATOM 717 O O . LEU A 1 89 ? -14.601 5.014 4.975 1.00 94.56 89 LEU A O 1
ATOM 721 N N . PRO A 1 90 ? -14.771 3.101 3.786 1.00 94.44 90 PRO A N 1
ATOM 722 C CA . PRO A 1 90 ? -16.225 3.104 3.739 1.00 94.44 90 PRO A CA 1
ATOM 723 C C . PRO A 1 90 ? -16.839 3.074 5.141 1.00 94.44 90 PRO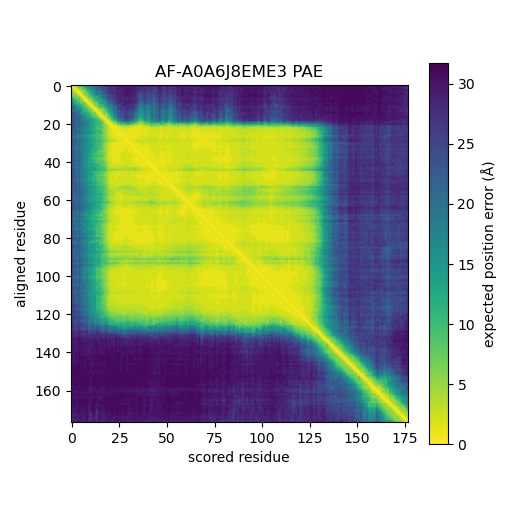 A C 1
ATOM 725 O O . PRO A 1 90 ? -16.280 2.486 6.079 1.00 94.44 90 PRO A O 1
ATOM 728 N N . GLN A 1 91 ? -18.026 3.664 5.282 1.00 89.38 91 GLN A N 1
ATOM 729 C CA . GLN A 1 91 ? -18.777 3.582 6.529 1.00 89.38 91 GLN A CA 1
ATOM 730 C C . GLN A 1 91 ? -19.013 2.112 6.897 1.00 89.38 91 GLN A C 1
ATOM 732 O O . GLN A 1 91 ? -19.423 1.301 6.073 1.00 89.38 91 GLN A O 1
ATOM 737 N N . GLY A 1 92 ? -18.712 1.753 8.146 1.00 87.94 92 GLY A N 1
ATOM 738 C CA . GLY A 1 92 ? -18.893 0.384 8.627 1.00 87.94 92 GLY A CA 1
ATOM 739 C C . GLY A 1 92 ? -17.854 -0.632 8.140 1.00 87.94 92 GLY A C 1
ATOM 740 O O . GLY A 1 92 ? -18.048 -1.817 8.391 1.00 87.94 92 GLY A O 1
ATOM 741 N N . TYR A 1 93 ? -16.745 -0.210 7.514 1.00 93.69 93 TYR A N 1
ATOM 742 C CA . TYR A 1 93 ? -15.669 -1.116 7.087 1.00 93.69 93 TYR A CA 1
ATOM 743 C C . TYR A 1 93 ? -15.233 -2.060 8.219 1.00 93.69 93 TYR A C 1
ATOM 745 O O . TYR A 1 93 ? -14.847 -1.591 9.299 1.00 93.69 93 TYR A O 1
ATOM 753 N N . LYS A 1 94 ? -15.338 -3.377 7.999 1.00 92.56 94 LYS A N 1
ATOM 754 C CA . LYS A 1 94 ? -15.169 -4.411 9.039 1.00 92.56 94 LYS A CA 1
ATOM 755 C C . LYS A 1 94 ? -13.752 -4.988 9.088 1.00 92.56 94 LYS A C 1
ATOM 757 O O . LYS A 1 94 ? -13.278 -5.322 10.169 1.00 92.56 94 LYS A O 1
ATOM 762 N N . GLU A 1 95 ? -13.056 -5.014 7.958 1.00 95.19 95 GLU A N 1
ATOM 763 C CA . GLU A 1 95 ? -11.767 -5.693 7.756 1.00 95.19 95 GLU A CA 1
ATOM 764 C C . GLU A 1 95 ? -10.568 -4.825 8.186 1.00 95.19 95 GLU A C 1
ATOM 766 O O . GLU A 1 95 ? -9.541 -4.745 7.515 1.00 95.19 95 GLU A O 1
ATOM 771 N N . LEU A 1 96 ? -10.692 -4.126 9.320 1.00 96.00 96 LEU A N 1
ATOM 772 C CA . LEU A 1 96 ? -9.604 -3.296 9.856 1.00 96.00 96 LEU A CA 1
ATOM 773 C C . LEU A 1 96 ? -8.385 -4.127 10.270 1.00 96.00 96 LEU A C 1
ATOM 775 O O . LEU A 1 96 ? -7.270 -3.634 10.164 1.00 96.00 96 LEU A O 1
ATOM 779 N N . ALA A 1 97 ? -8.594 -5.356 10.753 1.00 96.31 97 ALA A N 1
ATOM 780 C CA . ALA A 1 97 ? -7.499 -6.252 11.121 1.00 96.31 97 ALA A CA 1
ATOM 781 C C . ALA A 1 97 ? -6.676 -6.652 9.887 1.00 96.31 97 ALA A C 1
ATOM 783 O O . ALA A 1 97 ? -5.470 -6.452 9.884 1.00 96.31 97 ALA A O 1
ATOM 784 N N . MET A 1 98 ? -7.343 -7.067 8.804 1.00 97.62 98 MET A N 1
ATOM 785 C CA . MET A 1 98 ? -6.679 -7.386 7.534 1.00 97.62 98 MET A CA 1
ATOM 786 C C . MET A 1 98 ? -5.949 -6.169 6.957 1.00 97.62 98 MET A C 1
ATOM 788 O O . MET A 1 98 ? -4.805 -6.269 6.535 1.00 97.62 98 MET A O 1
ATOM 792 N N . LEU A 1 99 ? -6.564 -4.979 7.006 1.00 98.19 99 LEU A N 1
ATOM 793 C CA . LEU A 1 99 ? -5.891 -3.752 6.569 1.00 98.19 99 LEU A CA 1
ATOM 794 C C . LEU A 1 99 ? -4.643 -3.433 7.402 1.00 98.19 99 LEU A C 1
ATOM 796 O O . LEU A 1 99 ? -3.682 -2.886 6.867 1.00 98.19 99 LEU A O 1
ATOM 800 N N . LYS A 1 100 ? -4.657 -3.752 8.699 1.00 98.31 100 LYS A N 1
ATOM 801 C 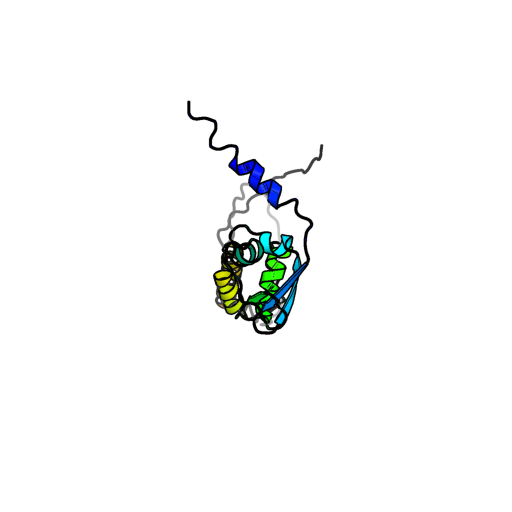CA . LYS A 1 100 ? -3.483 -3.600 9.559 1.00 98.31 100 LYS A CA 1
ATOM 802 C C . LYS A 1 100 ? -2.360 -4.537 9.109 1.00 98.31 100 LYS A C 1
ATOM 804 O O . LYS A 1 100 ? -1.245 -4.066 8.941 1.00 98.31 100 LYS A O 1
ATOM 809 N N . GLU A 1 101 ? -2.669 -5.811 8.879 1.00 98.38 101 GLU A N 1
ATOM 810 C CA . GLU A 1 101 ? -1.699 -6.816 8.420 1.00 98.38 101 GLU A CA 1
ATOM 811 C C . GLU A 1 101 ? -1.082 -6.437 7.067 1.00 98.38 101 GLU A C 1
ATOM 813 O O . GLU A 1 101 ? 0.132 -6.508 6.904 1.00 98.38 101 GLU A O 1
ATOM 818 N N . GLU A 1 102 ? -1.883 -5.944 6.116 1.00 98.31 102 GLU A N 1
ATOM 819 C CA . GLU A 1 102 ? -1.346 -5.423 4.852 1.00 98.31 102 GLU A CA 1
ATOM 820 C C . GLU A 1 102 ? -0.468 -4.186 5.073 1.00 98.31 102 GLU A C 1
ATOM 822 O O . GLU A 1 102 ? 0.607 -4.065 4.492 1.00 98.31 102 GLU A O 1
ATOM 827 N N . ALA A 1 103 ? -0.888 -3.253 5.930 1.00 98.12 103 ALA A N 1
ATOM 828 C CA . ALA A 1 103 ? -0.087 -2.071 6.236 1.00 98.12 103 ALA A CA 1
ATOM 829 C C . ALA A 1 103 ? 1.263 -2.424 6.887 1.00 98.12 103 ALA A C 1
ATOM 831 O O . ALA A 1 103 ? 2.250 -1.741 6.619 1.00 98.12 103 ALA A O 1
ATOM 832 N N . GLU A 1 104 ? 1.309 -3.475 7.707 1.00 98.31 104 GLU A N 1
ATOM 833 C CA . GLU A 1 104 ? 2.546 -4.028 8.265 1.00 98.31 104 GLU A CA 1
ATOM 834 C C . GLU A 1 104 ? 3.398 -4.673 7.164 1.00 98.31 104 GLU A C 1
ATOM 836 O O . GLU A 1 104 ? 4.572 -4.345 7.051 1.00 98.31 104 GLU A O 1
ATOM 841 N N . TYR A 1 105 ? 2.804 -5.498 6.295 1.00 98.38 105 TYR A N 1
ATOM 842 C CA . TYR A 1 105 ? 3.508 -6.138 5.177 1.00 98.38 105 TYR A CA 1
ATOM 843 C C . TYR A 1 105 ? 4.166 -5.132 4.220 1.00 98.38 105 TYR A C 1
ATOM 845 O O . TYR A 1 105 ? 5.278 -5.352 3.747 1.00 98.38 105 TYR A O 1
ATOM 853 N N . TYR A 1 106 ? 3.491 -4.019 3.921 1.00 98.06 106 TYR A N 1
ATOM 854 C CA . TYR A 1 106 ? 4.018 -2.989 3.021 1.00 98.06 106 TYR A CA 1
ATOM 855 C C . TYR A 1 106 ? 4.973 -1.991 3.701 1.00 98.06 106 TYR A C 1
ATOM 857 O O . TYR A 1 106 ? 5.384 -1.023 3.052 1.00 98.06 106 TYR A O 1
ATOM 865 N N . ASP A 1 107 ? 5.317 -2.197 4.976 1.00 97.81 107 ASP A N 1
ATOM 866 C CA . ASP A 1 107 ? 6.140 -1.304 5.802 1.00 97.81 107 ASP A CA 1
ATOM 867 C C . ASP A 1 107 ? 5.574 0.128 5.899 1.00 97.81 107 ASP A C 1
ATOM 869 O O . ASP A 1 107 ? 6.269 1.134 5.730 1.00 97.81 107 ASP A O 1
ATOM 873 N N . LEU A 1 108 ? 4.268 0.248 6.161 1.00 97.50 108 LEU A N 1
ATOM 874 C CA . LEU A 1 108 ? 3.547 1.521 6.248 1.00 97.50 108 LEU A CA 1
ATOM 875 C C . LEU A 1 108 ? 3.219 1.893 7.698 1.00 97.50 108 LEU A C 1
ATOM 877 O O . LEU A 1 108 ? 2.053 1.982 8.085 1.00 97.50 108 LEU A O 1
ATOM 881 N N . CYS A 1 109 ? 4.245 2.182 8.502 1.00 96.25 109 CYS A N 1
ATOM 882 C CA . CYS A 1 109 ? 4.125 2.424 9.949 1.00 96.25 109 CYS A CA 1
ATOM 883 C C . CYS A 1 109 ? 3.023 3.430 10.337 1.00 96.25 109 CYS A C 1
ATOM 885 O O . CYS A 1 109 ? 2.257 3.203 11.274 1.00 96.25 109 CYS A O 1
ATOM 887 N N . GLN A 1 110 ? 2.898 4.536 9.597 1.00 96.25 110 GLN A N 1
ATOM 888 C CA . GLN A 1 110 ? 1.872 5.552 9.865 1.00 96.25 110 GLN A CA 1
ATOM 889 C C . GLN A 1 110 ? 0.449 5.054 9.571 1.00 96.25 110 GLN A C 1
ATOM 891 O O . GLN A 1 110 ? -0.501 5.415 10.269 1.00 96.25 110 GLN A O 1
ATOM 896 N N . LEU A 1 111 ? 0.280 4.195 8.563 1.00 97.38 111 LEU A N 1
ATOM 897 C CA . LEU A 1 111 ? -1.003 3.560 8.278 1.00 97.38 111 LEU A CA 1
ATOM 898 C C . LEU A 1 111 ? -1.374 2.569 9.388 1.00 97.38 111 LEU A C 1
ATOM 900 O O . LEU A 1 111 ? -2.504 2.617 9.874 1.00 97.38 111 LEU A O 1
ATOM 904 N N . VAL A 1 112 ? -0.418 1.753 9.845 1.00 98.06 112 VAL A N 1
ATOM 905 C CA . VAL A 1 112 ? -0.598 0.828 10.978 1.00 98.06 112 VAL A CA 1
ATOM 906 C C . VAL A 1 112 ? -1.086 1.585 12.214 1.00 98.06 112 VAL A C 1
ATOM 908 O O . VAL A 1 112 ? -2.135 1.253 12.771 1.00 98.06 112 VAL A O 1
ATOM 911 N N . PHE A 1 113 ? -0.399 2.668 12.587 1.00 97.38 113 PHE A N 1
ATOM 912 C CA . PHE A 1 113 ? -0.780 3.511 13.722 1.00 97.38 113 PHE A CA 1
ATOM 913 C C . PHE A 1 113 ? -2.213 4.054 13.600 1.00 97.38 113 PHE A C 1
ATOM 915 O O . PHE A 1 113 ? -3.010 3.977 14.543 1.00 97.38 113 PHE A O 1
ATOM 922 N N . ASN A 1 114 ? -2.577 4.567 12.423 1.00 97.19 114 ASN A N 1
ATOM 923 C CA . ASN A 1 114 ? -3.912 5.106 12.175 1.00 97.19 114 ASN A CA 1
ATOM 924 C C . ASN A 1 114 ? -5.002 4.028 12.278 1.00 97.19 114 ASN A C 1
ATOM 926 O O . ASN A 1 114 ? -6.049 4.266 12.887 1.00 97.19 114 ASN A O 1
ATOM 930 N N . VAL A 1 115 ? -4.758 2.833 11.736 1.00 96.94 115 VAL A N 1
ATOM 931 C CA . VAL A 1 115 ? -5.689 1.697 11.821 1.00 96.94 115 VAL A CA 1
ATOM 932 C C . VAL A 1 115 ? -5.865 1.242 13.273 1.00 96.94 115 VAL A C 1
ATOM 934 O O . VAL A 1 115 ? -6.997 1.051 13.730 1.00 96.94 115 VAL A O 1
ATOM 937 N N . GLU A 1 116 ? -4.782 1.154 14.048 1.00 96.31 116 GLU A N 1
ATOM 938 C CA . GLU A 1 116 ? -4.849 0.821 15.474 1.00 96.31 116 GLU A CA 1
ATOM 939 C C . GLU A 1 116 ? -5.648 1.838 16.287 1.00 96.31 116 GLU A C 1
ATOM 941 O O . GLU A 1 116 ? -6.428 1.460 17.169 1.00 96.31 116 GLU A O 1
ATOM 946 N N . LYS A 1 117 ? -5.485 3.132 15.993 1.00 95.62 117 LYS A N 1
ATOM 947 C CA . LYS A 1 117 ? -6.259 4.197 16.637 1.00 95.62 117 LYS A CA 1
ATOM 948 C C . LYS A 1 117 ? -7.758 3.984 16.416 1.00 95.62 117 LYS A C 1
ATOM 950 O O . LYS A 1 117 ? -8.529 4.049 17.375 1.00 95.62 117 LYS A O 1
ATOM 955 N N . VAL A 1 118 ? -8.174 3.657 15.190 1.00 94.31 118 VAL A N 1
ATOM 956 C CA . VAL A 1 118 ? -9.582 3.358 14.867 1.00 94.31 118 VAL A CA 1
ATOM 957 C C . VAL A 1 118 ? -10.070 2.109 15.608 1.00 94.31 118 VAL A C 1
ATOM 959 O O . VAL A 1 118 ? -11.161 2.125 16.187 1.00 94.31 118 VAL A O 1
ATOM 962 N N . LEU A 1 119 ? -9.267 1.043 15.652 1.00 92.62 119 LEU A N 1
ATOM 963 C CA . LEU A 1 119 ? -9.595 -0.188 16.381 1.00 92.62 119 LEU A CA 1
ATOM 964 C C . LEU A 1 119 ? -9.803 0.071 17.881 1.00 92.62 119 LEU A C 1
ATOM 966 O O . LEU A 1 119 ? -10.800 -0.377 18.454 1.00 92.62 119 LEU A O 1
ATOM 970 N N . LYS A 1 120 ? -8.90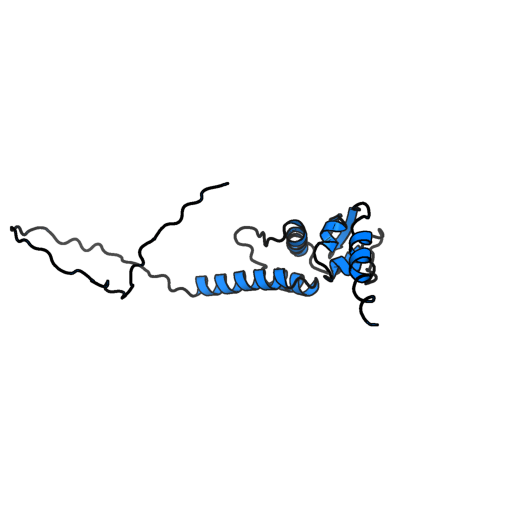9 0.836 18.516 1.00 93.00 120 LYS A N 1
ATOM 971 C CA . LYS A 1 120 ? -9.002 1.207 19.939 1.00 93.00 120 LYS A CA 1
ATOM 972 C C . LYS A 1 120 ? -10.258 2.039 20.217 1.00 93.00 120 LYS A C 1
ATOM 974 O O . LYS A 1 120 ? -10.983 1.743 21.167 1.00 93.00 120 LYS A O 1
ATOM 979 N N . SER A 1 121 ? -10.576 3.014 19.364 1.00 91.44 121 SER A N 1
ATOM 980 C CA . SER A 1 121 ? -11.795 3.828 19.494 1.00 91.44 121 SER A CA 1
ATOM 981 C C . SER A 1 121 ? -13.079 3.003 19.359 1.00 91.44 121 SER A C 1
ATOM 983 O O . SER A 1 121 ? -14.003 3.173 20.153 1.00 91.44 121 SER A O 1
ATOM 985 N N . ARG A 1 122 ? -13.133 2.041 18.426 1.00 89.56 122 ARG A N 1
ATOM 986 C CA . ARG A 1 122 ? -14.288 1.133 18.285 1.00 89.56 122 ARG A CA 1
ATOM 987 C C . ARG A 1 122 ? -14.499 0.257 19.518 1.00 89.56 122 ARG A C 1
ATOM 989 O O . ARG A 1 122 ? -15.638 0.067 19.939 1.00 89.56 122 ARG A O 1
ATOM 996 N N . ARG A 1 123 ? -13.417 -0.247 20.124 1.00 87.06 123 ARG A N 1
ATOM 997 C CA . ARG A 1 123 ? -13.489 -1.038 21.367 1.00 87.06 123 ARG A CA 1
ATOM 998 C C . ARG A 1 123 ? -14.029 -0.207 22.530 1.00 87.06 123 ARG A C 1
ATOM 1000 O O . ARG A 1 123 ? -14.895 -0.691 23.252 1.00 87.06 123 ARG A O 1
ATOM 1007 N N . ARG A 1 124 ? -13.581 1.047 22.672 1.00 88.50 124 ARG A N 1
ATOM 1008 C CA . ARG A 1 124 ? -14.084 1.972 23.703 1.00 88.50 124 ARG A CA 1
ATOM 1009 C C . ARG A 1 124 ? -15.572 2.272 23.531 1.00 88.50 124 ARG A C 1
ATOM 1011 O O . ARG A 1 124 ? -16.320 2.142 24.492 1.00 88.50 124 ARG A O 1
ATOM 1018 N N . ASN A 1 125 ? -16.016 2.581 22.310 1.00 84.62 125 ASN A N 1
ATOM 1019 C CA . ASN A 1 125 ? -17.433 2.847 22.040 1.00 84.62 125 ASN A CA 1
ATOM 1020 C C . ASN A 1 125 ? -18.324 1.631 22.306 1.00 84.62 125 ASN A C 1
ATOM 1022 O O . ASN A 1 125 ? -19.437 1.792 22.794 1.00 84.62 125 ASN A O 1
ATOM 1026 N N . ARG A 1 126 ? -17.834 0.416 22.030 1.00 83.56 126 ARG A N 1
ATOM 1027 C CA . ARG A 1 126 ? -18.571 -0.818 22.332 1.00 83.56 126 ARG A CA 1
ATOM 1028 C C . ARG A 1 126 ? -18.735 -1.056 23.835 1.00 83.56 126 ARG A C 1
ATOM 1030 O O . ARG A 1 126 ? -19.759 -1.585 24.246 1.00 83.56 126 ARG A O 1
ATOM 1037 N N . ASN A 1 127 ? -17.742 -0.674 24.634 1.00 81.38 127 ASN A N 1
ATOM 1038 C CA . ASN A 1 127 ? -17.729 -0.920 26.076 1.00 81.38 127 ASN A CA 1
ATOM 1039 C C . ASN A 1 127 ? -18.399 0.199 26.895 1.00 81.38 127 ASN A C 1
ATOM 1041 O O . ASN A 1 127 ? -18.500 0.069 28.112 1.00 81.38 127 ASN A O 1
ATOM 1045 N N . LYS A 1 128 ? -18.852 1.294 26.267 1.00 81.31 128 LYS A N 1
ATOM 1046 C CA . LYS A 1 128 ? -19.571 2.362 26.970 1.00 81.31 128 LYS A CA 1
ATOM 1047 C C . LYS A 1 128 ? -20.954 1.834 27.384 1.00 81.31 128 LYS A C 1
ATOM 1049 O O . LYS A 1 128 ? -21.721 1.439 26.501 1.00 81.31 128 LYS A O 1
ATOM 1054 N N . PRO A 1 129 ? -21.297 1.807 28.686 1.00 73.38 129 PRO A N 1
ATOM 1055 C CA . PRO A 1 129 ? -22.621 1.383 29.115 1.00 73.38 129 PRO A CA 1
ATOM 1056 C C . PRO A 1 129 ? -23.662 2.285 28.450 1.00 73.38 129 PRO A C 1
ATOM 1058 O O . PRO A 1 129 ? -23.558 3.513 28.488 1.00 73.38 129 PRO A O 1
ATOM 1061 N N . ARG A 1 130 ? -24.656 1.676 27.791 1.00 67.50 130 ARG A N 1
ATOM 1062 C CA . ARG A 1 130 ? -25.820 2.417 27.299 1.00 67.50 130 ARG A CA 1
ATOM 1063 C C . ARG A 1 130 ? -26.539 2.936 28.535 1.00 67.50 130 ARG A C 1
ATOM 1065 O O . ARG A 1 130 ? -27.204 2.154 29.210 1.00 67.50 130 ARG A O 1
ATOM 1072 N N . ASN A 1 131 ? -26.386 4.223 28.836 1.00 63.62 131 ASN A N 1
ATOM 1073 C CA . ASN A 1 131 ? -27.216 4.875 29.834 1.00 63.62 131 ASN A CA 1
ATOM 1074 C C . ASN A 1 131 ? -28.663 4.779 29.327 1.00 63.62 131 ASN A C 1
ATOM 1076 O O . ASN A 1 131 ? -29.039 5.469 28.378 1.00 63.62 131 ASN A O 1
ATOM 1080 N N . LYS A 1 132 ? -29.444 3.834 29.861 1.00 61.28 132 LYS A N 1
ATOM 1081 C CA . LYS A 1 132 ? -30.878 3.728 29.584 1.00 61.28 132 LYS A CA 1
ATOM 1082 C C . LYS A 1 132 ? -31.556 4.845 30.374 1.00 61.28 132 LYS A C 1
ATOM 1084 O O . LYS A 1 132 ? -32.082 4.612 31.455 1.00 61.28 132 LYS A O 1
ATOM 1089 N N . GLY A 1 133 ? -31.471 6.066 29.855 1.00 51.84 133 GLY A N 1
ATOM 1090 C CA . GLY A 1 133 ? -32.176 7.214 30.404 1.00 51.84 133 GLY A CA 1
ATOM 1091 C C . GLY A 1 133 ? -33.688 7.001 30.331 1.00 51.84 133 GLY A C 1
ATOM 1092 O O . GLY A 1 133 ? -34.258 7.028 29.247 1.00 51.84 133 GLY A O 1
ATOM 1093 N N . GLY A 1 134 ? -34.284 6.748 31.499 1.00 50.56 134 GLY A N 1
ATOM 1094 C CA . GLY A 1 134 ? -35.580 7.263 31.950 1.00 50.56 134 GLY A CA 1
ATOM 1095 C C . GLY A 1 134 ? -36.831 6.927 31.138 1.00 50.56 134 GLY A C 1
ATOM 1096 O O . GLY A 1 134 ? -37.253 7.707 30.294 1.00 50.56 134 GLY A O 1
ATOM 1097 N N . GLN A 1 135 ? -37.542 5.864 31.525 1.00 53.00 135 GLN A N 1
ATOM 1098 C CA . GLN A 1 135 ? -39.004 5.905 31.456 1.00 53.00 135 GLN A CA 1
ATOM 1099 C C . GLN A 1 135 ? -39.494 6.723 32.653 1.00 53.00 135 GLN A C 1
ATOM 1101 O O . GLN A 1 135 ? -39.488 6.226 33.776 1.00 53.00 135 GLN A O 1
ATOM 1106 N N . ASN A 1 136 ? -39.901 7.971 32.425 1.00 49.53 136 ASN A N 1
ATOM 1107 C CA . ASN A 1 136 ? -40.685 8.720 33.398 1.00 49.53 136 ASN A CA 1
ATOM 1108 C C . ASN A 1 136 ? -42.014 9.127 32.756 1.00 49.53 136 ASN A C 1
ATOM 1110 O O . ASN A 1 136 ? -42.090 10.119 32.039 1.00 49.53 136 ASN A O 1
ATOM 1114 N N . GLN A 1 137 ? -43.056 8.335 33.007 1.00 53.09 137 GLN A N 1
ATOM 1115 C CA . GLN A 1 137 ? -44.447 8.788 32.976 1.00 53.09 137 GLN A CA 1
ATOM 1116 C C . GLN A 1 137 ? -45.177 8.145 34.160 1.00 53.09 137 GLN A C 1
ATOM 1118 O O . GLN A 1 137 ? -45.874 7.143 34.027 1.00 53.09 137 GLN A O 1
ATOM 1123 N N . ARG A 1 138 ? -45.000 8.720 35.353 1.00 44.81 138 ARG A N 1
ATOM 1124 C CA . ARG A 1 138 ? -46.046 8.698 36.379 1.00 44.81 138 ARG A CA 1
ATOM 1125 C C . ARG A 1 138 ? -46.652 10.091 36.422 1.00 44.81 138 ARG A C 1
ATOM 1127 O O . ARG A 1 138 ? -46.017 11.038 36.869 1.00 44.81 138 ARG A O 1
ATOM 1134 N N . VAL A 1 139 ? -47.863 10.197 35.892 1.00 49.06 139 VAL A N 1
ATOM 1135 C CA . VAL A 1 139 ? -48.720 11.376 36.004 1.00 49.06 139 VAL A CA 1
ATOM 1136 C C . VAL A 1 139 ? -49.164 11.483 37.465 1.00 49.06 139 VAL A C 1
ATOM 1138 O O . VAL A 1 139 ? -49.706 10.520 38.003 1.00 49.06 139 VAL A O 1
ATOM 1141 N N . ALA A 1 140 ? -48.943 12.628 38.106 1.00 52.59 140 ALA A N 1
ATOM 1142 C CA . ALA A 1 140 ? -49.584 12.985 39.371 1.00 52.59 140 ALA A CA 1
ATOM 1143 C C . ALA A 1 140 ? -50.275 14.353 39.210 1.00 52.59 140 ALA A C 1
ATOM 1145 O O . ALA A 1 140 ? -49.749 15.199 38.481 1.00 52.59 140 ALA A O 1
ATOM 1146 N N . PRO A 1 141 ? -51.458 14.565 39.817 1.00 48.38 141 PRO A N 1
ATOM 1147 C CA . PRO A 1 141 ? -52.298 15.713 39.515 1.00 48.38 141 PRO A CA 1
ATOM 1148 C C . PRO A 1 141 ? -51.938 16.967 40.325 1.00 48.38 141 PRO A C 1
ATOM 1150 O O . PRO A 1 141 ? -51.256 16.932 41.346 1.00 48.38 141 PRO A O 1
ATOM 1153 N N . SER A 1 142 ? -52.449 18.075 39.800 1.00 52.72 142 SER A N 1
ATOM 1154 C CA . SER A 1 142 ? -52.332 19.479 40.191 1.00 52.72 142 SER A CA 1
ATOM 1155 C C . SER A 1 142 ? -52.744 19.824 41.627 1.00 52.72 142 SER A C 1
ATOM 1157 O O . SER A 1 142 ? -53.830 19.433 42.053 1.00 52.72 142 SER A O 1
ATOM 1159 N N . ASN A 1 143 ? -51.948 20.671 42.296 1.00 50.47 143 ASN A N 1
ATOM 1160 C CA . ASN A 1 143 ? -52.336 21.979 42.872 1.00 50.47 143 ASN A CA 1
ATOM 1161 C C . ASN A 1 143 ? -51.415 22.377 44.038 1.00 50.47 143 ASN A C 1
ATOM 1163 O O . ASN A 1 143 ? -51.392 21.683 45.046 1.00 50.47 143 ASN A O 1
ATOM 1167 N N . ALA A 1 144 ? -50.762 23.542 43.942 1.00 40.16 144 ALA A N 1
ATOM 1168 C CA . ALA A 1 144 ? -50.582 24.490 45.052 1.00 40.16 144 ALA A CA 1
ATOM 1169 C C . ALA A 1 144 ? -49.922 25.793 44.556 1.00 40.16 144 ALA A C 1
ATOM 1171 O O . ALA A 1 144 ? -48.887 25.777 43.896 1.00 40.16 144 ALA A O 1
ATOM 1172 N N . LEU A 1 145 ? -50.558 26.916 44.892 1.00 41.31 145 LEU A N 1
ATOM 1173 C CA . LEU A 1 145 ? -50.122 28.304 44.712 1.00 41.31 145 LEU A CA 1
ATOM 1174 C C . LEU A 1 145 ? -49.327 28.776 45.942 1.00 41.31 145 LEU A C 1
ATOM 1176 O O . LEU A 1 145 ? -49.779 28.486 47.043 1.00 41.31 145 LEU A O 1
ATOM 1180 N N . SER A 1 146 ? -48.285 29.610 45.767 1.00 41.78 146 SER A N 1
ATOM 1181 C CA . SER A 1 146 ? -48.118 30.914 46.465 1.00 41.78 146 SER A CA 1
ATOM 1182 C C . SER A 1 146 ? -46.734 31.571 46.250 1.00 41.78 146 SER A C 1
ATOM 1184 O O . SER A 1 146 ? -45.725 30.919 46.486 1.00 41.78 146 SER A O 1
ATOM 1186 N N . ARG A 1 147 ? -46.747 32.861 45.839 1.00 38.06 147 ARG A N 1
ATOM 1187 C CA . ARG A 1 147 ? -46.019 34.076 46.340 1.00 38.06 147 ARG A CA 1
ATOM 1188 C C . ARG A 1 147 ? -44.657 33.902 47.063 1.00 38.06 147 ARG A C 1
ATOM 1190 O O . ARG A 1 147 ? -44.534 33.004 47.871 1.00 38.06 147 ARG A O 1
ATOM 1197 N N . SER A 1 148 ? -43.661 34.800 47.045 1.00 44.28 148 SER A N 1
ATOM 1198 C CA . SER A 1 148 ? -43.331 36.088 46.394 1.00 44.28 148 SER A CA 1
ATOM 1199 C C . SER A 1 148 ? -41.978 36.586 46.974 1.00 44.28 148 SER A C 1
ATOM 1201 O O . SER A 1 148 ? -41.776 36.379 48.164 1.00 44.28 148 SER A O 1
ATOM 1203 N N . LEU A 1 149 ? -41.190 37.350 46.194 1.00 37.09 149 LEU A N 1
ATOM 1204 C CA . LEU A 1 149 ? -40.253 38.447 46.574 1.00 37.09 149 LEU A CA 1
ATOM 1205 C C . LEU A 1 149 ? -39.035 38.187 47.500 1.00 37.09 149 LEU A C 1
ATOM 1207 O O . LEU A 1 149 ? -39.173 37.704 48.616 1.00 37.09 149 LEU A O 1
ATOM 1211 N N . GLY A 1 150 ? -37.866 38.701 47.090 1.00 34.81 150 GLY A N 1
ATOM 1212 C CA . GLY A 1 150 ? -36.722 38.972 47.975 1.00 34.81 150 GLY A CA 1
ATOM 1213 C C . GLY A 1 150 ? -35.388 39.089 47.234 1.00 34.81 150 GLY A C 1
ATOM 1214 O O . GLY A 1 150 ? -35.075 38.241 46.414 1.00 34.81 150 GLY A O 1
ATOM 1215 N N . SER A 1 151 ? -34.658 40.167 47.493 1.00 40.12 151 SER A N 1
ATOM 1216 C CA . SER A 1 151 ? -33.508 40.714 46.774 1.00 40.12 151 SER A CA 1
ATOM 1217 C C . SER A 1 151 ? -32.130 40.197 47.227 1.00 40.12 151 SER A C 1
ATOM 1219 O O . SER A 1 151 ? -31.990 39.567 48.269 1.00 40.12 151 SER A O 1
ATOM 1221 N N . ASP A 1 152 ? -31.132 40.598 46.432 1.00 39.97 152 ASP A N 1
ATOM 1222 C CA . ASP A 1 152 ? -29.756 40.955 46.808 1.00 39.97 152 ASP A CA 1
ATOM 1223 C C . ASP A 1 152 ? -28.585 40.016 46.469 1.00 39.97 152 ASP A C 1
ATOM 1225 O O . ASP A 1 152 ? -28.547 38.815 46.721 1.00 39.97 152 ASP A O 1
ATOM 1229 N N . MET A 1 153 ? -27.612 40.686 45.847 1.00 51.12 153 MET A N 1
ATOM 1230 C CA . MET A 1 153 ? -26.307 40.272 45.352 1.00 51.12 153 MET A CA 1
ATOM 1231 C C . MET A 1 153 ? -25.349 39.922 46.496 1.00 51.12 153 MET A C 1
ATOM 1233 O O . MET A 1 153 ? -25.179 40.749 47.386 1.00 51.12 153 MET A O 1
ATOM 1237 N N . ASN A 1 154 ? -24.635 38.793 46.404 1.00 38.59 154 ASN A N 1
ATOM 1238 C CA . ASN A 1 154 ? -23.164 38.744 46.465 1.00 38.59 154 ASN A CA 1
ATOM 1239 C C . ASN A 1 154 ? -22.642 37.310 46.227 1.00 38.59 154 ASN A C 1
ATOM 1241 O O . ASN A 1 154 ? -23.157 36.364 46.810 1.00 38.59 154 ASN A O 1
ATOM 1245 N N . SER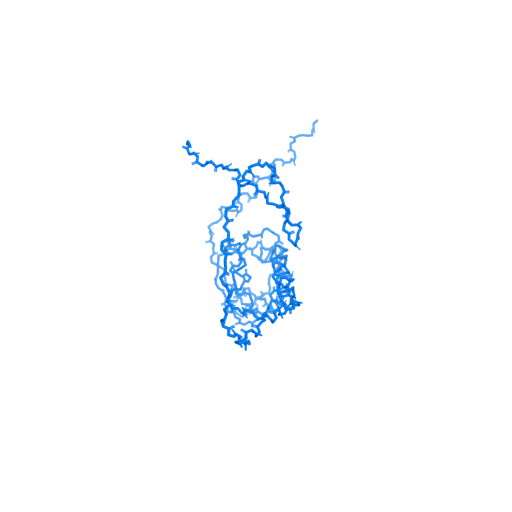 A 1 155 ? -21.556 37.198 45.456 1.00 51.22 155 SER A N 1
ATOM 1246 C CA . SER A 1 155 ? -20.623 36.058 45.381 1.00 51.22 155 SER A CA 1
ATOM 1247 C C . SER A 1 155 ? -21.191 34.683 44.985 1.00 51.22 155 SER A C 1
ATOM 1249 O O . SER A 1 155 ? -21.617 33.889 45.821 1.00 51.22 155 SER A O 1
ATOM 1251 N N . LEU A 1 156 ? -21.107 34.356 43.692 1.00 40.22 156 LEU A N 1
ATOM 1252 C CA . LEU A 1 156 ? -21.459 33.045 43.141 1.00 40.22 156 LEU A CA 1
ATOM 1253 C C . LEU A 1 156 ? -20.263 32.444 42.394 1.00 40.22 156 LEU A C 1
ATOM 1255 O O . LEU A 1 156 ? -20.151 32.529 41.177 1.00 40.22 156 LEU A O 1
ATOM 1259 N N . ALA A 1 157 ? -19.384 31.791 43.149 1.00 52.25 157 ALA A N 1
ATOM 1260 C CA . ALA A 1 157 ? -18.774 30.558 42.678 1.00 52.25 157 ALA A CA 1
ATOM 1261 C C . ALA A 1 157 ? -19.661 29.415 43.194 1.00 52.25 157 ALA A C 1
ATOM 1263 O O . ALA A 1 157 ? -19.682 29.147 44.394 1.00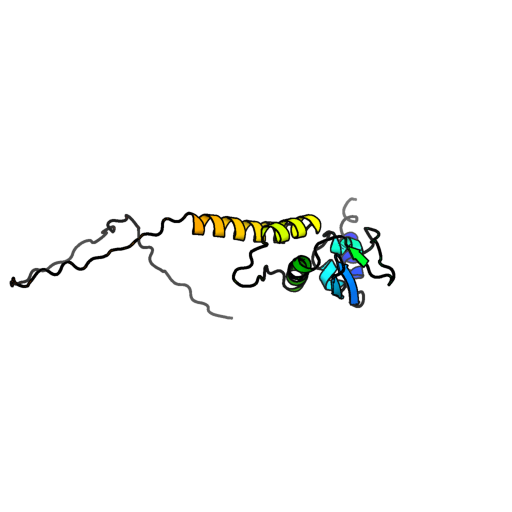 52.25 157 ALA A O 1
ATOM 1264 N N . LEU A 1 158 ? -20.429 28.777 42.307 1.00 36.38 158 LEU A N 1
ATOM 1265 C CA . LEU A 1 158 ? -21.148 27.539 42.606 1.00 36.38 158 LEU A CA 1
ATOM 1266 C C . LEU A 1 158 ? -20.802 26.492 41.551 1.00 36.38 158 LEU A C 1
ATOM 1268 O O . LEU A 1 158 ? -21.038 26.671 40.359 1.00 36.38 158 LEU A O 1
ATOM 1272 N N . CYS A 1 159 ? -20.215 25.406 42.032 1.00 40.56 159 CYS A N 1
ATOM 1273 C CA . CYS A 1 159 ? -19.943 24.180 41.301 1.00 40.56 159 CYS A CA 1
ATOM 1274 C C . CYS A 1 159 ? -21.269 23.442 41.037 1.00 40.56 159 CYS A C 1
ATOM 1276 O O . CYS A 1 159 ? -22.154 23.469 41.896 1.00 40.56 159 CYS A O 1
ATOM 1278 N N . ASP A 1 160 ? -21.410 22.753 39.901 1.00 45.44 160 ASP A N 1
ATOM 1279 C CA . ASP A 1 160 ? -22.553 21.860 39.683 1.00 45.44 160 ASP A CA 1
ATOM 1280 C C . ASP A 1 160 ? -22.391 20.536 40.456 1.00 45.44 160 ASP A C 1
ATOM 1282 O O . ASP A 1 160 ? -21.311 20.191 40.942 1.00 45.44 160 ASP A O 1
ATOM 1286 N N . GLU A 1 161 ? -23.471 19.761 40.565 1.00 55.41 161 GLU A N 1
ATOM 1287 C CA . GLU A 1 161 ? -23.511 18.451 41.240 1.00 55.41 161 GLU A CA 1
ATOM 1288 C C . GLU A 1 161 ? -22.672 17.351 40.550 1.00 55.41 161 GLU A C 1
ATOM 1290 O O . GLU A 1 161 ? -22.640 16.210 41.010 1.00 55.41 161 GLU A O 1
ATOM 1295 N N . ASN A 1 162 ? -21.933 17.703 39.490 1.00 54.97 162 ASN A N 1
ATOM 1296 C CA . ASN A 1 162 ? -20.916 16.867 38.852 1.00 54.97 162 ASN A CA 1
ATOM 1297 C C . ASN A 1 162 ? -19.481 17.414 39.006 1.00 54.97 162 ASN A C 1
ATOM 1299 O O . ASN A 1 162 ? -18.544 16.797 38.498 1.00 54.97 162 ASN A O 1
ATOM 1303 N N . GLY A 1 163 ? -19.277 18.522 39.726 1.00 54.53 163 GLY A N 1
ATOM 1304 C CA . GLY A 1 163 ? -17.957 19.031 40.096 1.00 54.53 163 GLY A CA 1
ATOM 1305 C C . GLY A 1 163 ? -17.101 19.535 38.932 1.00 54.53 163 GLY A C 1
ATOM 1306 O O . GLY A 1 163 ? -15.875 19.446 39.017 1.00 54.53 163 GLY A O 1
ATOM 1307 N N . SER A 1 164 ? -17.692 20.058 37.854 1.00 45.69 164 SER A N 1
ATOM 1308 C CA . SER A 1 164 ? -16.911 20.598 36.732 1.00 45.69 164 SER A CA 1
ATOM 1309 C C . SER A 1 164 ? -16.782 22.125 36.801 1.00 45.69 164 SER A C 1
ATOM 1311 O O . SER A 1 164 ? -17.771 22.838 36.939 1.00 45.69 164 SER A O 1
ATOM 1313 N N . VAL A 1 165 ? -15.551 22.634 36.672 1.00 48.88 165 VAL A N 1
ATOM 1314 C CA . VAL A 1 165 ? -15.253 24.072 36.532 1.00 48.88 165 VAL A CA 1
ATOM 1315 C C . VAL A 1 165 ? -15.545 24.501 35.091 1.00 48.88 165 VAL A C 1
ATOM 1317 O O . VAL A 1 165 ? -15.090 23.845 34.152 1.00 48.88 165 VAL A O 1
ATOM 1320 N N . ILE A 1 166 ? -16.298 25.586 34.911 1.00 46.50 166 ILE A N 1
ATOM 1321 C CA . ILE A 1 166 ? -16.515 26.229 33.608 1.00 46.50 166 ILE A CA 1
ATOM 1322 C C . ILE A 1 166 ? -15.285 27.090 33.304 1.00 46.50 166 ILE A C 1
ATOM 1324 O O . ILE A 1 166 ? -14.952 27.971 34.092 1.00 46.50 166 ILE A O 1
ATOM 1328 N N . PHE A 1 167 ? -14.600 26.822 32.193 1.00 42.47 167 PHE A N 1
ATOM 1329 C CA . PHE A 1 167 ? -13.586 27.730 31.658 1.00 42.47 167 PHE A CA 1
ATOM 1330 C C . PHE A 1 167 ? -14.280 28.732 30.734 1.00 42.47 167 PHE A C 1
ATOM 1332 O O . PHE A 1 167 ? -15.044 28.326 29.858 1.00 42.47 167 PHE A O 1
ATOM 1339 N N . GLU A 1 168 ? -14.036 30.020 30.968 1.00 45.22 168 GLU A N 1
ATOM 1340 C CA . GLU A 1 168 ? -14.433 31.102 30.069 1.00 45.22 168 GLU A CA 1
ATOM 1341 C C . GLU A 1 168 ? -13.694 30.947 28.728 1.00 45.22 168 GLU A C 1
ATOM 1343 O O . GLU A 1 168 ? -12.476 30.766 28.696 1.00 45.22 168 GLU A O 1
ATOM 1348 N N . ASP A 1 169 ? -14.446 30.966 27.625 1.00 42.44 169 ASP A N 1
ATOM 1349 C CA . ASP A 1 169 ? -13.907 31.037 26.264 1.00 42.44 169 ASP A CA 1
ATOM 1350 C C . ASP A 1 169 ? -13.422 32.476 26.023 1.00 42.44 169 ASP A C 1
ATOM 1352 O O . ASP A 1 169 ? -14.178 33.344 25.581 1.00 42.44 169 ASP A O 1
ATOM 1356 N N . ASP A 1 170 ? -12.156 32.739 26.344 1.00 44.84 170 ASP A N 1
ATOM 1357 C CA . ASP A 1 170 ? -11.459 33.944 25.902 1.00 44.84 170 ASP A CA 1
ATOM 1358 C C . ASP A 1 170 ? -10.908 33.736 24.481 1.00 44.84 170 ASP A C 1
ATOM 1360 O O . ASP A 1 170 ? -9.957 32.991 24.254 1.00 44.84 170 ASP A O 1
ATOM 1364 N N . SER A 1 171 ? -11.550 34.420 23.531 1.00 50.72 171 SER A N 1
ATOM 1365 C CA . SER A 1 171 ? -10.983 35.121 22.369 1.00 50.72 171 SER A CA 1
ATOM 1366 C C . SER A 1 171 ? -9.728 34.557 21.674 1.00 50.72 171 SER A C 1
ATOM 1368 O O . SER A 1 171 ? -8.632 34.525 22.227 1.00 50.72 171 SER A O 1
ATOM 1370 N N . SER A 1 172 ? -9.810 34.359 20.355 1.00 45.22 172 SER A N 1
ATOM 1371 C CA . SER A 1 172 ? -8.813 34.987 19.470 1.00 45.22 172 SER A CA 1
ATOM 1372 C C . SER A 1 172 ? -9.295 35.136 18.028 1.00 45.22 172 SER A C 1
ATOM 1374 O O . SER A 1 172 ? -9.677 34.185 17.346 1.00 45.22 172 SER A O 1
ATOM 1376 N N . ASP A 1 173 ? -9.244 36.396 17.610 1.00 51.31 173 ASP A N 1
ATOM 1377 C CA . ASP A 1 173 ? -9.360 36.927 16.265 1.00 51.31 173 ASP A CA 1
ATOM 1378 C C . ASP A 1 173 ? -8.398 36.264 15.269 1.00 51.31 173 ASP A C 1
ATOM 1380 O O . ASP A 1 173 ? -7.210 36.090 15.544 1.00 51.31 173 ASP A O 1
ATOM 1384 N N . TYR A 1 174 ? -8.886 36.008 14.054 1.00 47.34 174 TYR A N 1
ATOM 1385 C CA . TYR A 1 174 ? -8.038 35.854 12.872 1.00 47.34 174 TYR A CA 1
ATOM 1386 C C . TYR A 1 174 ? -8.117 37.136 12.036 1.00 47.34 174 TYR A C 1
ATOM 1388 O O . TYR A 1 174 ? -9.047 37.326 11.253 1.00 47.34 174 TYR A O 1
ATOM 1396 N N . PHE A 1 175 ? -7.117 38.001 12.208 1.00 52.50 175 PHE A N 1
ATOM 1397 C CA . PHE A 1 175 ? -6.751 39.055 11.262 1.00 52.50 175 PHE A CA 1
ATOM 1398 C C . PHE A 1 175 ? -5.738 38.465 10.261 1.00 52.50 175 PHE A C 1
ATOM 1400 O O . PHE A 1 175 ? -4.785 37.805 10.676 1.00 52.50 175 PHE A O 1
ATOM 1407 N N . TYR A 1 176 ? -5.965 38.654 8.959 1.00 43.00 176 TYR A N 1
ATOM 1408 C CA . TYR A 1 176 ? -5.001 38.339 7.896 1.00 43.00 176 TYR A CA 1
ATOM 1409 C C . TYR A 1 176 ? -4.272 39.631 7.506 1.00 43.00 176 TYR A C 1
ATOM 1411 O O . TYR A 1 176 ? -4.942 40.612 7.185 1.00 43.00 176 TYR A O 1
ATOM 1419 N N . ASP A 1 177 ? -2.938 39.592 7.508 1.00 54.34 177 ASP A N 1
ATOM 1420 C CA . ASP A 1 177 ? -2.072 40.439 6.669 1.00 54.34 177 ASP A CA 1
ATOM 1421 C C . ASP A 1 177 ? -1.605 39.609 5.460 1.00 54.34 177 ASP A C 1
ATOM 1423 O O . ASP A 1 177 ? -1.271 38.412 5.663 1.00 54.34 177 ASP A O 1
#

Secondary structure (DSSP, 8-state):
---SSSSHHHHHHHHHHTSPP-EEEEEETTEEEEEEHHHHTSSTTSHHHHHHHTSS--EE-TTSPEEE-S-HHHHHHHHHHHHHSS----TT---HHHHHHHHHHTT-HHHHHHHHHHHHHHHHHHHS--------------------------------TT-PPPPP---------

Foldseek 3Di:
DPDDPPPVVVVVVVVVVPDDWDWAWEQELNDIDIDTLCLQPLDPPFQSVCPSVVVDPFDADPVRHGYHDHDPVLVVQVSVCSVPVDRDDPPPDDVLVSNLVVCVVRVPVVSNVVSVVVVVVVVVVVPPPPPPDDPDDDDDDDDDDDDDDDDDDDDDPDADPVRDDDDDPDDDDDDDD

Organism: Mytilus coruscus (NCBI:txid42192)